Protein AF-0000000083254170 (afdb_homodimer)

Foldseek 3Di:
DDKAFDDLVQLVLVLVQCVVVVDNDDSVVSVVVVVVQVVDPQKTKIFDADVVVRHGFKIWMKGWADDPVDPFTEIEGEDITGHPVPPPPCPRVVVVVVSVVVCVVRRHPYYDYDDDDDPVCVVVVVVVVVSVDDDDDDDDDDDPD/DDKAFDDLVQLVLVLVQVVVVVDNDDSVVSVVVVVVQVVDPQKTKIFDADVVVRHGFKIWMKGWADDPVDPFTEIEGEDITGHPVPPPPCPRVVVVVVSVVVCVVRRHPYYDYDDDPDPVCVVVVVVVVVSVDDDDDDDDDDDPD

Solvent-accessible surface area (backbone atoms only — not comparable to full-atom values): 15610 Å² total; per-residue (Å²): 114,45,78,42,73,65,52,76,90,41,38,66,42,49,23,50,48,43,28,73,75,72,45,78,50,53,52,67,56,44,50,53,41,51,54,57,45,57,71,35,89,47,36,49,49,34,27,33,26,39,71,90,76,65,43,44,48,28,41,39,32,40,34,59,41,76,49,84,82,43,96,48,32,36,23,30,50,78,42,77,47,57,37,76,94,56,54,94,71,52,56,66,59,52,53,52,52,47,50,51,52,52,25,54,76,70,50,24,55,28,40,32,36,70,43,60,69,52,77,88,38,49,66,57,51,52,51,42,41,75,72,61,30,41,83,52,22,36,26,33,37,29,78,62,126,113,47,78,42,70,66,53,78,90,41,39,65,42,48,22,51,49,43,28,72,77,70,44,77,51,53,54,66,57,42,50,52,41,51,55,58,45,57,71,35,90,50,38,50,53,33,28,32,26,38,71,90,77,66,43,44,47,28,42,39,30,39,34,59,42,75,50,83,84,41,94,48,32,34,22,30,51,78,41,76,49,58,37,76,93,54,54,93,71,53,56,66,58,50,52,52,52,47,51,52,52,53,24,52,76,72,53,24,54,28,40,32,34,70,44,61,70,52,76,88,38,48,66,57,52,53,51,42,42,74,72,61,30,40,83,52,22,36,25,31,36,30,77,66,126

Radius of gyration: 19.76 Å; Cα contacts (8 Å, |Δi|>4): 553; chains: 2; bounding box: 41×62×43 Å

Nearest PDB structures (foldseek):
  7n1l-assembly7_P  TM=8.460E-01  e=4.214E-09  Brucella abortus 2308
  8a9o-assembly1_A  TM=8.556E-01  e=2.173E-08  Acinetobacter baumannii
  1qsm-assembly1_D  TM=8.335E-01  e=1.672E-08  Saccharomyces cerevisiae
  7n1l-assembly1_A  TM=8.233E-01  e=7.606E-09  Brucella abortus 2308
  2eui-assembly2_E  TM=8.235E-01  e=2.321E-08  Pseudomonas aeruginosa PAO1

Sequence (290 aa):
MEIVPYERRYLADVAELVADLGYPIGAEETASRIAALETEDTVQTYVAVRGESGLAVGLICLRLLRALEYANPIAQVSLLVVKEEEQGVGIGQALMAFADQWAIRAGAESVVLTSGIKPERERAHAFYKRQGYAVTGYRFGKSLTMEIVPYERRYLADVAELVADLGYPIGAEETASRIAALETEDTVQTYVAVRGESGLAVGLICLRLLRALEYANPIAQVSLLVVKEEEQGVGIGQALMAFADQWAIRAGAESVVLTSGIKPERERAHAFYKRQGYAVTGYRFGKSLT

Secondary structure (DSSP, 8-state):
-EEEE--GGGHHHHHHHHHHTT----HHHHHHHHHHHHTSTTEEEEEEE-TTT--EEEEEEEEEE--TT-SS-EEEEEEEEE-GGGTTSSHHHHHHHHHHHHHHHTT-SEEEEEEE-SGGGHHHHHHHHHTT-EEEEEEEEEE--/-EEEE--GGGHHHHHHHHHHTT----HHHHHHHHHHHHTSTTEEEEEEE-TTT--EEEEEEEEEE--TT-SS-EEEEEEEEE-GGGTTSSHHHHHHHHHHHHHHHTT-SEEEEEEE-SGGGHHHHHHHHHTT-EEEEEEEEEE--

Organism: NCBI:txid582686

InterPro domains:
  IPR000182 GNAT domain [PF00583] (37-133)
  IPR000182 GNAT domain [PS51186] (1-145)
  IPR016181 Acyl-CoA N-acyltransferase [SSF55729] (1-140)
  IPR050832 Bacterial Acetyltransferase [PTHR43877] (29-141)

Structure (mmCIF, N/CA/C/O backbone):
data_AF-0000000083254170-model_v1
#
loop_
_entity.id
_entity.type
_entity.pdbx_description
1 polymer 'Ribosomal protein S18 acetylase RimI-like enzyme'
#
loop_
_atom_site.group_PDB
_atom_site.id
_atom_site.type_symbol
_atom_site.label_atom_id
_atom_site.label_alt_id
_atom_site.label_comp_id
_atom_site.label_asym_id
_atom_site.label_entity_id
_atom_site.label_seq_id
_atom_site.pdbx_PDB_ins_code
_atom_site.Cartn_x
_atom_site.Cartn_y
_atom_site.Cartn_z
_atom_site.occupancy
_atom_site.B_iso_or_equiv
_atom_site.auth_seq_id
_atom_site.auth_comp_id
_atom_site.auth_asym_id
_atom_site.auth_atom_id
_atom_site.pdbx_PDB_model_num
ATOM 1 N N . MET A 1 1 ? -8.859 -26.484 -10.945 1 88.25 1 MET A N 1
ATOM 2 C CA . MET A 1 1 ? -7.98 -25.531 -10.266 1 88.25 1 MET A CA 1
ATOM 3 C C . MET A 1 1 ? -8.648 -24.984 -9.008 1 88.25 1 MET A C 1
ATOM 5 O O . MET A 1 1 ? -9.805 -24.578 -9.039 1 88.25 1 MET A O 1
ATOM 9 N N . GLU A 1 2 ? -8.008 -25.141 -7.938 1 95.69 2 GLU A N 1
ATOM 10 C CA . GLU A 1 2 ? -8.516 -24.672 -6.652 1 95.69 2 GLU A CA 1
ATOM 11 C C . GLU A 1 2 ? -7.594 -23.609 -6.047 1 95.69 2 GLU A C 1
ATOM 13 O O . GLU A 1 2 ? -6.371 -23.719 -6.148 1 95.69 2 GLU A O 1
ATOM 18 N N . ILE A 1 3 ? -8.188 -22.609 -5.492 1 98.12 3 ILE A N 1
ATOM 19 C CA . ILE A 1 3 ? -7.43 -21.609 -4.746 1 98.12 3 ILE A CA 1
ATOM 20 C C . ILE A 1 3 ? -7.547 -21.875 -3.25 1 98.12 3 ILE A C 1
ATOM 22 O O . ILE A 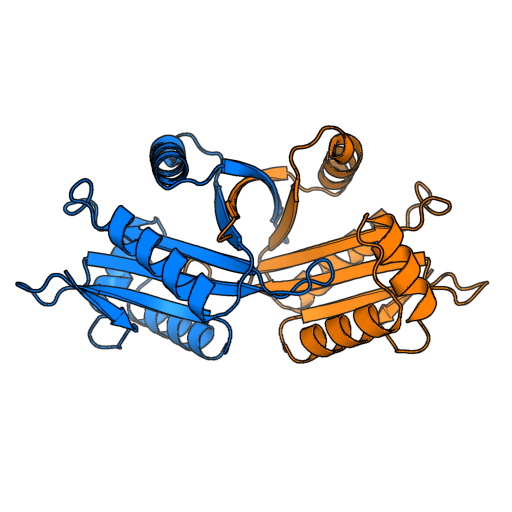1 3 ? -8.648 -21.891 -2.699 1 98.12 3 ILE A O 1
ATOM 26 N N . VAL A 1 4 ? -6.465 -22.156 -2.598 1 97.94 4 VAL A N 1
ATOM 27 C CA . VAL A 1 4 ? -6.453 -22.547 -1.194 1 97.94 4 VAL A CA 1
ATOM 28 C C . VAL A 1 4 ? -5.422 -21.719 -0.431 1 97.94 4 VAL A C 1
ATOM 30 O O . VAL A 1 4 ? -4.5 -21.172 -1.029 1 97.94 4 VAL A O 1
ATOM 33 N N . PRO A 1 5 ? -5.566 -21.609 0.912 1 97.81 5 PRO A N 1
ATOM 34 C CA . PRO A 1 5 ? -4.512 -20.953 1.68 1 97.81 5 PRO A CA 1
ATOM 35 C C . PRO A 1 5 ? -3.148 -21.625 1.515 1 97.81 5 PRO A C 1
ATOM 37 O O . PRO A 1 5 ? -3.07 -22.844 1.378 1 97.81 5 PRO A O 1
ATOM 40 N N . TYR A 1 6 ? -2.129 -20.812 1.532 1 97.81 6 TYR A N 1
ATOM 41 C CA . TYR A 1 6 ? -0.776 -21.359 1.48 1 97.81 6 TYR A CA 1
ATOM 42 C C . TYR A 1 6 ? -0.533 -22.312 2.637 1 97.81 6 TYR A C 1
ATOM 44 O O . TYR A 1 6 ? -0.951 -22.062 3.768 1 97.81 6 TYR A O 1
ATOM 52 N N . GLU A 1 7 ? 0.081 -23.422 2.348 1 96.81 7 GLU A N 1
ATOM 53 C CA . GLU A 1 7 ? 0.645 -24.375 3.301 1 96.81 7 GLU A CA 1
ATOM 54 C C . GLU A 1 7 ? 2.092 -24.703 2.955 1 96.81 7 GLU A C 1
ATOM 56 O O . GLU A 1 7 ? 2.506 -24.578 1.8 1 96.81 7 GLU A O 1
ATOM 61 N N . ARG A 1 8 ? 2.82 -25.172 3.939 1 96 8 ARG A N 1
ATOM 62 C CA . ARG A 1 8 ? 4.246 -25.438 3.77 1 96 8 ARG A CA 1
ATOM 63 C C . ARG A 1 8 ? 4.488 -26.469 2.668 1 96 8 ARG A C 1
ATOM 65 O O . ARG A 1 8 ? 5.535 -26.453 2.02 1 96 8 ARG A O 1
ATOM 72 N N . ARG A 1 9 ? 3.561 -27.312 2.42 1 96.25 9 ARG A N 1
ATOM 73 C CA . ARG A 1 9 ? 3.717 -28.328 1.383 1 96.25 9 ARG A CA 1
ATOM 74 C C . ARG A 1 9 ? 3.881 -27.688 0.009 1 96.25 9 ARG A C 1
ATOM 76 O O . ARG A 1 9 ? 4.398 -28.312 -0.918 1 96.25 9 ARG A O 1
ATOM 83 N N . TYR A 1 10 ? 3.459 -26.438 -0.143 1 97.38 10 TYR A N 1
ATOM 84 C CA . TYR A 1 10 ? 3.553 -25.75 -1.427 1 97.38 10 TYR A CA 1
ATOM 85 C C . TYR A 1 10 ? 4.824 -24.906 -1.506 1 97.38 10 TYR A C 1
ATOM 87 O O . TYR A 1 10 ? 5.02 -24.156 -2.463 1 97.38 10 TYR A O 1
ATOM 95 N N . LEU A 1 11 ? 5.727 -25.016 -0.527 1 97.44 11 LEU A N 1
ATOM 96 C CA . LEU A 1 11 ? 6.859 -24.109 -0.381 1 97.44 11 LEU A CA 1
ATOM 97 C C . LEU A 1 11 ? 7.754 -24.156 -1.615 1 97.44 11 LEU A C 1
ATOM 99 O O . LEU A 1 11 ? 8.164 -23.109 -2.129 1 97.44 11 LEU A O 1
ATOM 103 N N . ALA A 1 12 ? 8.078 -25.297 -2.109 1 96.44 12 ALA A N 1
ATOM 104 C CA . ALA A 1 12 ? 8.961 -25.422 -3.266 1 96.44 12 ALA A CA 1
ATOM 105 C C . ALA A 1 12 ? 8.352 -24.766 -4.496 1 96.44 12 ALA A C 1
ATOM 107 O O . ALA A 1 12 ? 9.031 -24.031 -5.227 1 96.44 12 ALA A O 1
ATOM 108 N N . ASP A 1 13 ? 7.125 -25.016 -4.742 1 96.75 13 ASP A N 1
ATOM 109 C CA . ASP A 1 13 ? 6.422 -24.406 -5.867 1 96.75 13 ASP A CA 1
ATOM 110 C C . ASP A 1 13 ? 6.406 -22.891 -5.746 1 96.75 13 ASP A C 1
ATOM 112 O O . ASP A 1 13 ? 6.645 -22.188 -6.727 1 96.75 13 ASP A O 1
ATOM 116 N N . VAL A 1 14 ? 6.117 -22.406 -4.547 1 97.19 14 VAL A N 1
ATOM 117 C CA . VAL A 1 14 ? 6 -20.969 -4.301 1 97.19 14 VAL A CA 1
ATOM 118 C C . VAL A 1 14 ? 7.359 -20.312 -4.492 1 97.19 14 VAL A C 1
ATOM 120 O O . VAL A 1 14 ? 7.449 -19.219 -5.074 1 97.19 14 VAL A O 1
ATOM 123 N N . ALA A 1 15 ? 8.391 -20.984 -4 1 96.81 15 ALA A N 1
ATOM 124 C CA . ALA A 1 15 ? 9.734 -20.438 -4.207 1 96.81 15 ALA A CA 1
ATOM 125 C C . ALA A 1 15 ? 10.031 -20.281 -5.695 1 96.81 15 ALA A C 1
ATOM 127 O O . ALA A 1 15 ? 10.633 -19.281 -6.105 1 96.81 15 ALA A O 1
ATO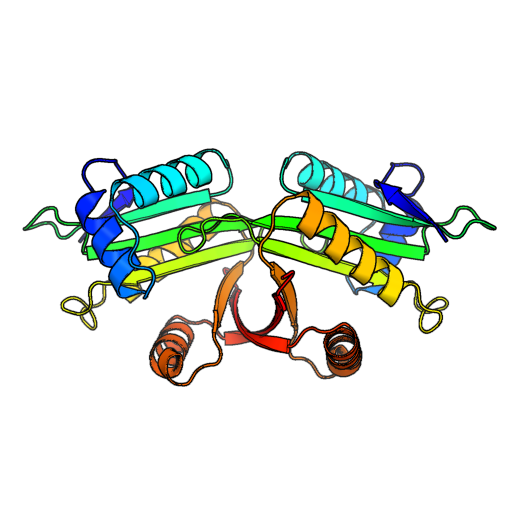M 128 N N . GLU A 1 16 ? 9.633 -21.188 -6.477 1 96 16 GLU A N 1
ATOM 129 C CA . GLU A 1 16 ? 9.828 -21.125 -7.922 1 96 16 GLU A CA 1
ATOM 130 C C . GLU A 1 16 ? 9.016 -19.984 -8.531 1 96 16 GLU A C 1
ATOM 132 O O . GLU A 1 16 ? 9.492 -19.281 -9.438 1 96 16 GLU A O 1
ATOM 137 N N . LEU A 1 17 ? 7.824 -19.812 -8.102 1 96.38 17 LEU A N 1
ATOM 138 C CA . LEU A 1 17 ? 6.965 -18.734 -8.586 1 96.38 17 LEU A CA 1
ATOM 139 C C . LEU A 1 17 ? 7.574 -17.375 -8.273 1 96.38 17 LEU A C 1
ATOM 141 O O . LEU A 1 17 ? 7.57 -16.484 -9.125 1 96.38 17 LEU A O 1
ATOM 145 N N . VAL A 1 18 ? 8.07 -17.234 -7.023 1 94.5 18 VAL A N 1
ATOM 146 C CA . VAL A 1 18 ? 8.711 -15.992 -6.617 1 94.5 18 VAL A CA 1
ATOM 147 C C . VAL A 1 18 ? 9.938 -15.727 -7.488 1 94.5 18 VAL A C 1
ATOM 149 O O . VAL A 1 18 ? 10.172 -14.594 -7.914 1 94.5 18 VAL A O 1
ATOM 152 N N . ALA A 1 19 ? 10.641 -16.766 -7.785 1 92.75 19 ALA A N 1
ATOM 153 C CA . ALA A 1 19 ? 11.797 -16.641 -8.672 1 92.75 19 ALA A CA 1
ATOM 154 C C . ALA A 1 19 ? 11.367 -16.172 -10.062 1 92.75 19 ALA A C 1
ATOM 156 O O . ALA A 1 19 ? 12.062 -15.367 -10.688 1 92.75 19 ALA A O 1
ATOM 157 N N . ASP A 1 20 ? 10.234 -16.625 -10.539 1 89.94 20 ASP A N 1
ATOM 158 C CA . ASP A 1 20 ? 9.703 -16.266 -11.844 1 89.94 20 ASP A CA 1
ATOM 159 C C . ASP A 1 20 ? 9.398 -14.766 -11.914 1 89.94 20 ASP A C 1
ATOM 161 O O . ASP A 1 20 ? 9.453 -14.156 -12.984 1 89.94 20 ASP A O 1
ATOM 165 N N . LEU A 1 21 ? 9.148 -14.125 -10.773 1 87.69 21 LEU A N 1
ATOM 166 C CA . LEU A 1 21 ? 8.883 -12.695 -10.695 1 87.69 21 LEU A CA 1
ATOM 167 C C . LEU A 1 21 ? 10.172 -11.898 -10.797 1 87.69 21 LEU A C 1
ATOM 169 O O . LEU A 1 21 ? 10.141 -10.68 -11.008 1 87.69 21 LEU A O 1
ATOM 173 N N . GLY A 1 22 ? 11.219 -12.617 -10.617 1 87.06 22 GLY A N 1
ATOM 174 C CA . GLY A 1 22 ? 12.508 -11.945 -10.727 1 87.06 22 GLY A CA 1
ATOM 175 C C . GLY A 1 22 ? 13.227 -11.828 -9.398 1 87.06 22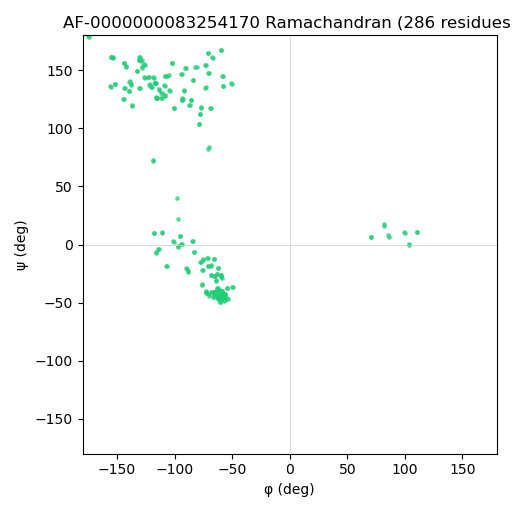 GLY A C 1
ATOM 176 O O . GLY A 1 22 ? 14.195 -11.07 -9.273 1 87.06 22 GLY A O 1
ATOM 177 N N . TYR A 1 23 ? 12.719 -12.531 -8.383 1 88.88 23 TYR A N 1
ATOM 178 C CA . TYR A 1 23 ? 13.32 -12.508 -7.055 1 88.88 23 TYR A CA 1
ATOM 179 C C . TYR A 1 23 ? 13.789 -13.898 -6.637 1 88.88 23 TYR A C 1
ATOM 181 O O . TYR A 1 23 ? 13.18 -14.523 -5.762 1 88.88 23 TYR A O 1
ATOM 189 N N . PRO A 1 24 ? 14.828 -14.375 -7.227 1 90.19 24 PRO A N 1
ATOM 190 C CA . PRO A 1 24 ? 15.297 -15.742 -6.984 1 90.19 24 PRO A CA 1
ATOM 191 C C . PRO A 1 24 ? 15.891 -15.922 -5.586 1 90.19 24 PRO A C 1
ATOM 193 O O . PRO A 1 24 ? 17.109 -15.961 -5.426 1 90.19 24 PRO A O 1
ATOM 196 N N . ILE A 1 25 ? 14.938 -16.141 -4.754 1 87 25 ILE A N 1
ATOM 197 C CA . ILE A 1 25 ? 15.328 -16.406 -3.373 1 87 25 ILE A CA 1
ATOM 198 C C . ILE A 1 25 ? 15.148 -17.875 -3.061 1 87 25 ILE A C 1
ATOM 200 O O . ILE A 1 25 ? 14.383 -18.578 -3.734 1 87 25 ILE A O 1
ATOM 204 N N . GLY A 1 26 ? 15.977 -18.5 -2.25 1 91.44 26 GLY A N 1
ATOM 205 C CA . GLY A 1 26 ? 15.875 -19.906 -1.895 1 91.44 26 GLY A CA 1
ATOM 206 C C . GLY A 1 26 ? 14.641 -20.219 -1.079 1 91.44 26 GLY A C 1
ATOM 207 O O . GLY A 1 26 ? 13.945 -19.328 -0.607 1 91.44 26 GLY A O 1
ATOM 208 N N . ALA A 1 27 ? 14.234 -21.562 -1.054 1 94.5 27 ALA A N 1
ATOM 209 C CA . ALA A 1 27 ? 13.039 -22.047 -0.366 1 94.5 27 ALA A CA 1
ATOM 210 C C . ALA A 1 27 ? 13.039 -21.625 1.1 1 94.5 27 ALA A C 1
ATOM 212 O O . ALA A 1 27 ? 12.008 -21.234 1.641 1 94.5 27 ALA A O 1
ATOM 213 N N . GLU A 1 28 ? 14.133 -21.625 1.683 1 95 28 GLU A N 1
ATOM 214 C CA . GLU A 1 28 ? 14.219 -21.297 3.102 1 95 28 GLU A CA 1
ATOM 215 C C . GLU A 1 28 ? 13.93 -19.812 3.34 1 95 28 GLU A C 1
ATOM 217 O O . GLU A 1 28 ? 13.195 -19.453 4.27 1 95 28 GLU A O 1
ATOM 222 N N . GLU A 1 29 ? 14.469 -19.016 2.518 1 96.19 29 GLU A N 1
ATOM 223 C CA . GLU A 1 29 ? 14.195 -17.578 2.621 1 96.19 29 GLU A CA 1
ATOM 224 C C . GLU A 1 29 ? 12.727 -17.281 2.311 1 96.19 29 GLU A C 1
ATOM 226 O O . GLU A 1 29 ? 12.102 -16.453 2.98 1 96.19 29 GLU A O 1
ATOM 231 N N . THR A 1 30 ? 12.25 -17.953 1.304 1 96.75 30 THR A N 1
ATOM 232 C CA . THR A 1 30 ? 10.836 -17.812 0.981 1 96.75 30 THR A CA 1
ATOM 233 C C . THR A 1 30 ? 9.969 -18.188 2.182 1 96.75 30 THR A C 1
ATOM 235 O O . THR A 1 30 ? 9.047 -17.438 2.543 1 96.75 30 THR A O 1
ATOM 238 N N . ALA A 1 31 ? 10.281 -19.234 2.826 1 96.19 31 ALA A N 1
ATOM 239 C CA . ALA A 1 31 ? 9.531 -19.703 3.992 1 96.19 31 ALA A CA 1
ATOM 240 C C . ALA A 1 31 ? 9.57 -18.672 5.113 1 96.19 31 ALA A C 1
ATOM 242 O O . ALA A 1 31 ? 8.547 -18.391 5.742 1 96.19 31 ALA A O 1
ATOM 243 N N . SER A 1 32 ? 10.711 -18.156 5.324 1 96.44 32 SER A N 1
ATOM 244 C CA . SER A 1 32 ? 10.891 -17.172 6.375 1 96.44 32 SER A CA 1
ATOM 245 C C . SER A 1 32 ? 10.062 -15.914 6.098 1 96.44 32 SER A C 1
ATOM 247 O O . SER A 1 32 ? 9.422 -15.375 7 1 96.44 32 SER A O 1
ATOM 249 N N . ARG A 1 33 ? 10.008 -15.523 4.902 1 96.5 33 ARG A N 1
ATOM 250 C CA . ARG A 1 33 ? 9.289 -14.312 4.543 1 96.5 33 ARG A CA 1
ATOM 251 C C . ARG A 1 33 ? 7.781 -14.523 4.617 1 96.5 33 ARG A C 1
ATOM 253 O O . ARG A 1 33 ? 7.051 -13.648 5.09 1 96.5 33 ARG A O 1
ATOM 260 N N . ILE A 1 34 ? 7.332 -15.672 4.164 1 96 34 ILE A N 1
ATOM 261 C CA . ILE A 1 34 ? 5.91 -15.984 4.254 1 96 34 ILE A CA 1
ATOM 262 C C . ILE A 1 34 ? 5.488 -16.047 5.723 1 96 34 ILE A C 1
ATOM 264 O O . ILE A 1 34 ? 4.438 -15.508 6.094 1 96 34 ILE A O 1
ATOM 268 N N . ALA A 1 35 ? 6.305 -16.672 6.492 1 94.88 35 ALA A N 1
ATOM 269 C CA . ALA A 1 35 ? 6.016 -16.766 7.922 1 94.88 35 ALA A CA 1
ATOM 270 C C . ALA A 1 35 ? 5.891 -15.391 8.555 1 94.88 35 ALA A C 1
ATOM 272 O O . ALA A 1 35 ? 4.992 -15.148 9.359 1 94.88 35 ALA A O 1
ATOM 273 N N . ALA A 1 36 ? 6.785 -14.516 8.188 1 94.5 36 ALA A N 1
ATOM 274 C CA . ALA A 1 36 ? 6.746 -13.148 8.703 1 94.5 36 ALA A CA 1
ATOM 275 C C . ALA A 1 36 ? 5.469 -12.438 8.273 1 94.5 36 ALA A C 1
ATOM 277 O O . ALA A 1 36 ? 4.836 -11.75 9.078 1 94.5 36 ALA A O 1
ATOM 278 N N . LEU A 1 37 ? 5.098 -12.617 7.031 1 94.44 37 LEU A N 1
ATOM 279 C CA . LEU A 1 37 ? 3.881 -12.016 6.504 1 94.44 37 LEU A CA 1
ATOM 280 C C . LEU A 1 37 ? 2.654 -12.516 7.258 1 94.44 37 LEU A C 1
ATOM 282 O O . LEU A 1 37 ? 1.77 -11.727 7.605 1 94.44 37 LEU A O 1
ATOM 286 N N . GLU A 1 38 ? 2.686 -13.727 7.531 1 89.62 38 GLU A N 1
ATOM 287 C CA . GLU A 1 38 ? 1.509 -14.383 8.102 1 89.62 38 GLU A CA 1
ATOM 288 C C . GLU A 1 38 ? 1.326 -14.016 9.57 1 89.62 38 GLU A C 1
ATOM 290 O O . GLU A 1 38 ? 0.283 -14.297 10.156 1 89.62 38 GLU A O 1
ATOM 295 N N . THR A 1 39 ? 2.33 -13.414 10.203 1 90.88 39 THR A N 1
ATOM 296 C CA . THR A 1 39 ? 2.16 -12.906 11.562 1 90.88 39 THR A CA 1
ATOM 297 C C . THR A 1 39 ? 1.25 -11.68 11.57 1 90.88 39 THR A C 1
ATOM 299 O O . THR A 1 39 ? 0.757 -11.273 12.625 1 90.88 39 THR A O 1
ATOM 302 N N . GLU A 1 40 ? 1.104 -11.109 10.445 1 91.69 40 GLU A N 1
ATOM 303 C CA . GLU A 1 40 ? 0.195 -9.977 10.297 1 91.69 40 GLU A CA 1
ATOM 304 C C . GLU A 1 40 ? -1.233 -10.445 10.031 1 91.69 40 GLU A C 1
ATOM 306 O O . GLU A 1 40 ? -1.506 -11.086 9.008 1 91.69 40 GLU A O 1
ATOM 311 N N . ASP A 1 41 ? -2.113 -10.023 10.828 1 90.31 41 ASP A N 1
ATOM 312 C CA . ASP A 1 41 ? -3.496 -10.477 10.727 1 90.31 41 ASP A CA 1
ATOM 313 C C . ASP A 1 41 ? -4.156 -9.945 9.453 1 90.31 41 ASP A C 1
ATOM 315 O O . ASP A 1 41 ? -5.176 -10.484 9.008 1 90.31 41 ASP A O 1
ATOM 319 N N . THR A 1 42 ? -3.582 -8.961 8.891 1 93.12 42 THR A N 1
ATOM 320 C CA . THR A 1 42 ? -4.203 -8.289 7.758 1 93.12 42 THR A CA 1
ATOM 321 C C . THR A 1 42 ? -3.689 -8.859 6.441 1 93.12 42 THR A C 1
ATOM 323 O O . THR A 1 42 ? -4.074 -8.398 5.363 1 93.12 42 THR A O 1
ATOM 326 N N . VAL A 1 43 ? -2.773 -9.883 6.492 1 96.38 43 VAL A N 1
ATOM 327 C CA . VAL A 1 43 ? -2.17 -10.43 5.277 1 96.38 43 VAL A CA 1
ATOM 328 C C . VAL A 1 43 ? -2.5 -11.914 5.16 1 96.38 43 VAL A C 1
ATOM 330 O O . VAL A 1 43 ? -2.408 -12.656 6.141 1 96.38 43 VAL A O 1
ATOM 333 N N . GLN A 1 44 ? -2.873 -12.328 3.965 1 97 44 GLN A N 1
ATOM 334 C CA . GLN A 1 44 ? -3.123 -13.742 3.684 1 97 44 GLN A CA 1
ATOM 335 C C . GLN A 1 44 ? -2.533 -14.148 2.336 1 97 44 GLN A C 1
ATOM 337 O O . GLN A 1 44 ? -2.617 -13.391 1.364 1 97 44 GLN A O 1
ATOM 342 N N . THR A 1 45 ? -1.95 -15.273 2.322 1 98 45 THR A N 1
ATOM 343 C CA . THR A 1 45 ? -1.344 -15.828 1.117 1 98 45 THR A CA 1
ATOM 344 C C . THR A 1 45 ? -2.121 -17.047 0.632 1 98 45 THR A C 1
ATOM 346 O O . THR A 1 45 ? -2.441 -17.938 1.421 1 98 45 THR A O 1
ATOM 349 N N . TYR A 1 46 ? -2.459 -17.047 -0.671 1 98.44 46 TYR A N 1
ATOM 350 C CA . TYR A 1 46 ? -3.17 -18.172 -1.283 1 98.44 46 TYR A CA 1
ATOM 351 C C . TYR A 1 46 ? -2.424 -18.688 -2.508 1 98.44 46 TYR A C 1
ATOM 353 O O . TYR A 1 46 ? -1.657 -17.953 -3.131 1 98.44 46 TYR A O 1
ATOM 361 N N . VAL A 1 47 ? -2.648 -19.953 -2.828 1 98.5 47 VAL A N 1
ATOM 362 C CA . VAL A 1 47 ? -2.07 -20.562 -4.023 1 98.5 47 VAL A CA 1
ATOM 363 C C . VAL A 1 47 ? -3.174 -21.172 -4.875 1 98.5 47 VAL A C 1
ATOM 365 O O . VAL A 1 47 ? -4.199 -21.609 -4.352 1 98.5 47 VAL A O 1
ATOM 368 N N . ALA A 1 48 ? -3.008 -21.062 -6.176 1 98.25 48 ALA A N 1
ATOM 369 C CA . ALA A 1 48 ? -3.816 -21.828 -7.121 1 98.25 48 ALA A CA 1
ATOM 370 C C . ALA A 1 48 ? -3.197 -23.203 -7.387 1 98.25 48 ALA A C 1
ATOM 372 O O . ALA A 1 48 ? -2.072 -23.297 -7.883 1 98.25 48 ALA A O 1
ATOM 373 N N . VAL A 1 49 ? -3.924 -24.25 -7.098 1 97.31 49 VAL A N 1
ATOM 374 C CA . VAL A 1 49 ? -3.398 -25.609 -7.199 1 97.31 49 VAL A CA 1
ATOM 375 C C . VAL A 1 49 ? -4.035 -26.328 -8.391 1 97.31 49 VAL A C 1
ATOM 377 O O . VAL A 1 49 ? -5.258 -26.328 -8.539 1 97.31 49 VAL A O 1
ATOM 380 N N . ARG A 1 50 ? -3.135 -26.859 -9.172 1 90.38 50 ARG A N 1
ATOM 381 C CA . ARG A 1 50 ? -3.607 -27.672 -10.281 1 90.38 50 ARG A CA 1
ATOM 382 C C . ARG A 1 50 ? -4.027 -29.062 -9.797 1 90.38 50 ARG A C 1
ATOM 384 O O . ARG A 1 50 ? -3.205 -29.812 -9.273 1 90.38 50 ARG A O 1
ATOM 391 N N . GLY A 1 51 ? -5.281 -29.391 -9.844 1 82.06 51 GLY A N 1
ATOM 392 C CA . GLY A 1 51 ? -5.883 -30.609 -9.328 1 82.06 51 GLY A CA 1
ATOM 393 C C . GLY A 1 51 ? -5.156 -31.875 -9.766 1 82.06 51 GLY A C 1
ATOM 394 O O . GLY A 1 51 ? -4.938 -32.781 -8.961 1 82.06 51 GLY A O 1
ATOM 395 N N . GLU A 1 52 ? -4.691 -31.906 -10.891 1 82.38 52 GLU A N 1
ATOM 396 C CA . GLU A 1 52 ? -4.117 -33.156 -11.414 1 82.38 52 GLU A CA 1
ATOM 397 C C . GLU A 1 52 ? -2.738 -33.406 -10.812 1 82.38 52 GLU A C 1
ATOM 399 O O . GLU A 1 52 ? -2.408 -34.531 -10.469 1 82.38 52 GLU A O 1
ATOM 404 N N . SER A 1 53 ? -1.955 -32.406 -10.555 1 84.81 53 SER A N 1
ATOM 405 C CA . SER A 1 53 ? -0.578 -32.531 -10.086 1 84.81 53 SER A CA 1
ATOM 406 C C . SER A 1 53 ? -0.459 -32.156 -8.609 1 84.81 53 SER A C 1
ATOM 408 O O . SER A 1 53 ? 0.524 -32.5 -7.953 1 84.81 53 SER A O 1
ATOM 410 N N . GLY A 1 54 ? -1.482 -31.438 -8.133 1 92.25 54 GLY A N 1
ATOM 411 C CA . GLY A 1 54 ? -1.399 -30.953 -6.77 1 92.25 54 GLY A CA 1
ATOM 412 C C . GLY A 1 54 ? -0.375 -29.844 -6.594 1 92.25 54 GLY A C 1
ATOM 413 O O . GLY A 1 54 ? -0.093 -29.422 -5.469 1 92.25 54 GLY A O 1
ATOM 414 N N . LEU A 1 55 ? 0.192 -29.391 -7.73 1 94.69 55 LEU A N 1
ATOM 415 C CA . LEU A 1 55 ? 1.227 -28.359 -7.707 1 94.69 55 LEU A CA 1
ATOM 416 C C . LEU A 1 55 ? 0.606 -26.969 -7.652 1 94.69 55 LEU A C 1
ATOM 418 O O . LEU A 1 55 ? -0.412 -26.703 -8.297 1 94.69 55 LEU A O 1
ATOM 422 N N . ALA A 1 56 ? 1.259 -26.094 -6.867 1 97.31 56 ALA A N 1
ATOM 423 C CA . ALA A 1 56 ? 0.871 -24.688 -6.898 1 97.31 56 ALA A CA 1
ATOM 424 C C . ALA A 1 56 ? 1.422 -23.984 -8.141 1 97.31 56 ALA A C 1
ATOM 426 O O . ALA A 1 56 ? 2.639 -23.906 -8.328 1 97.31 56 ALA A O 1
ATOM 427 N N . VAL A 1 57 ? 0.534 -23.516 -8.969 1 97.19 57 VAL A N 1
ATOM 428 C CA . VAL A 1 57 ? 0.958 -22.938 -10.234 1 97.19 57 VAL A CA 1
ATOM 429 C C . VAL A 1 57 ? 0.66 -21.438 -10.25 1 97.19 57 VAL A C 1
ATOM 431 O O . VAL A 1 57 ? 0.957 -20.75 -11.227 1 97.19 57 VAL A O 1
ATOM 434 N N . GLY A 1 58 ? 0.048 -20.891 -9.273 1 98 58 GLY A N 1
ATOM 435 C CA . GLY A 1 58 ? -0.231 -19.469 -9.062 1 98 58 GLY A CA 1
ATOM 436 C C . GLY A 1 58 ? -0.153 -19.062 -7.605 1 98 58 GLY A C 1
ATOM 437 O O . GLY A 1 58 ? -0.299 -19.906 -6.711 1 98 58 GLY A O 1
ATOM 438 N N . LEU A 1 59 ? 0.083 -17.844 -7.383 1 98.12 59 LEU A N 1
ATOM 439 C CA . LEU A 1 59 ? 0.264 -17.266 -6.055 1 98.12 59 LEU A CA 1
ATOM 440 C C . LEU A 1 59 ? -0.338 -15.867 -5.984 1 98.12 59 LEU A C 1
ATOM 442 O O . LEU A 1 59 ? -0.17 -15.07 -6.91 1 98.12 59 LEU A O 1
ATOM 446 N N . ILE A 1 60 ? -1.068 -15.609 -4.902 1 98.44 60 ILE A N 1
ATOM 447 C CA . ILE A 1 60 ? -1.603 -14.273 -4.668 1 98.44 60 ILE A CA 1
ATOM 448 C C . ILE A 1 60 ? -1.478 -13.922 -3.186 1 98.44 60 ILE A C 1
ATOM 450 O O . ILE A 1 60 ? -1.745 -14.758 -2.318 1 98.44 60 ILE A O 1
ATOM 454 N N . CYS A 1 61 ? -0.997 -12.812 -2.887 1 98.25 61 CYS A N 1
ATOM 455 C CA . CYS A 1 61 ? -0.943 -12.258 -1.538 1 98.25 61 CYS A CA 1
ATOM 456 C C . CYS A 1 61 ? -1.881 -11.062 -1.398 1 98.25 61 CYS A C 1
ATOM 458 O O . CYS A 1 61 ? -1.833 -10.133 -2.205 1 98.25 61 CYS A O 1
ATOM 460 N N . LEU A 1 62 ? -2.732 -11.141 -0.404 1 98.31 62 LEU A N 1
ATOM 461 C CA . LEU A 1 62 ? -3.762 -10.133 -0.172 1 98.31 62 LEU A CA 1
ATOM 462 C C . LEU A 1 62 ? -3.545 -9.438 1.166 1 98.31 62 LEU A C 1
ATOM 464 O O . LEU A 1 62 ? -3.172 -10.078 2.152 1 98.31 62 LEU A O 1
ATOM 468 N N . ARG A 1 63 ? -3.744 -8.156 1.181 1 97.44 63 ARG A N 1
ATOM 469 C CA . ARG A 1 63 ? -3.588 -7.336 2.381 1 97.44 63 ARG A CA 1
ATOM 470 C C . ARG A 1 63 ? -4.797 -6.426 2.584 1 97.44 63 ARG A C 1
ATOM 472 O O . ARG A 1 63 ? -5.297 -5.828 1.63 1 97.44 63 ARG A O 1
ATOM 479 N N . LEU A 1 64 ? -5.277 -6.359 3.793 1 96.19 64 LEU A N 1
ATOM 480 C CA . LEU A 1 64 ? -6.285 -5.367 4.148 1 96.19 64 LEU A CA 1
ATOM 481 C C . LEU A 1 64 ? -5.633 -4.113 4.719 1 96.19 64 LEU A C 1
ATOM 483 O O . LEU A 1 64 ? -4.863 -4.188 5.676 1 96.19 64 LEU A O 1
ATOM 487 N N . LEU A 1 65 ? -5.941 -3.01 4.156 1 96.06 65 LEU A N 1
ATOM 488 C CA . LEU A 1 65 ? -5.359 -1.731 4.555 1 96.06 65 LEU A CA 1
ATOM 489 C C . LEU A 1 65 ? -6.43 -0.797 5.109 1 96.06 65 LEU A C 1
ATOM 491 O O . LEU A 1 65 ? -7.418 -0.509 4.43 1 96.06 65 LEU A O 1
ATOM 495 N N . ARG A 1 66 ? -6.23 -0.293 6.277 1 95.25 66 ARG A N 1
ATOM 496 C CA . ARG A 1 66 ? -7.051 0.79 6.805 1 95.25 66 ARG A CA 1
ATOM 497 C C . ARG A 1 66 ? -6.426 2.148 6.508 1 95.25 66 ARG A C 1
ATOM 499 O O . ARG A 1 66 ? -5.203 2.262 6.391 1 95.25 66 ARG A O 1
ATOM 506 N N . ALA A 1 67 ? -7.242 3.053 6.316 1 93.69 67 ALA A N 1
ATOM 507 C CA . ALA A 1 67 ? -6.809 4.422 6.059 1 93.69 67 ALA A CA 1
ATOM 508 C C . ALA A 1 67 ? -7.734 5.43 6.738 1 93.69 67 ALA A C 1
ATOM 510 O O . ALA A 1 67 ? -8.922 5.148 6.949 1 93.69 67 ALA A O 1
ATOM 511 N N . LEU A 1 68 ? -7.18 6.535 7.027 1 93.19 68 LEU A N 1
ATOM 512 C CA . LEU A 1 68 ? -7.945 7.566 7.719 1 93.19 68 LEU A CA 1
ATOM 513 C C . LEU A 1 68 ? -9.039 8.133 6.816 1 93.19 68 LEU A C 1
ATOM 515 O O . LEU A 1 68 ? -10.086 8.562 7.297 1 93.19 68 LEU A O 1
ATOM 519 N N . GLU A 1 69 ? -8.836 8.07 5.566 1 90.88 69 GLU A N 1
ATOM 520 C CA . GLU A 1 69 ? -9.719 8.664 4.57 1 90.88 69 GLU A CA 1
ATOM 521 C C . GLU A 1 69 ? -10.984 7.84 4.395 1 90.88 69 GLU A C 1
ATOM 523 O O . GLU A 1 69 ? -12 8.344 3.904 1 90.88 69 GLU A O 1
ATOM 528 N N . TYR A 1 70 ? -10.906 6.555 4.785 1 90.62 70 TYR A N 1
ATOM 529 C CA . TYR A 1 70 ? -12.008 5.668 4.422 1 90.62 70 TYR A CA 1
ATOM 530 C C . TYR A 1 70 ? -12.617 5.02 5.66 1 90.62 70 TYR A C 1
ATOM 532 O O . TYR A 1 70 ? -11.898 4.688 6.609 1 90.62 70 TYR A O 1
ATOM 540 N N . ALA A 1 71 ? -13.875 4.863 5.602 1 91.19 71 ALA A N 1
ATOM 541 C CA . ALA A 1 71 ? -14.57 4.176 6.688 1 91.19 71 ALA A CA 1
ATOM 542 C C . ALA A 1 71 ? -14.273 2.68 6.668 1 91.19 71 ALA A C 1
ATOM 544 O O . ALA A 1 71 ? -14.109 2.059 7.719 1 91.19 71 ALA A O 1
ATOM 545 N N . ASN A 1 72 ? -14.281 2.139 5.453 1 93.94 72 ASN A N 1
ATOM 546 C CA . ASN A 1 72 ? -14 0.72 5.254 1 93.94 72 ASN A CA 1
ATOM 547 C C . ASN A 1 72 ? -12.578 0.494 4.75 1 93.94 72 ASN A C 1
ATOM 549 O O . ASN A 1 72 ? -11.984 1.382 4.137 1 93.94 72 ASN A O 1
ATOM 553 N N . PRO A 1 73 ? -12.047 -0.677 4.984 1 95.81 73 PRO A N 1
ATOM 554 C CA . PRO A 1 73 ? -10.695 -0.956 4.496 1 95.81 73 PRO A CA 1
ATOM 555 C C . PRO A 1 73 ? -10.633 -1.107 2.979 1 95.81 73 PRO A C 1
ATOM 557 O O . PRO A 1 73 ? -11.672 -1.179 2.32 1 95.81 73 PRO A O 1
ATOM 560 N N . ILE A 1 74 ? -9.406 -1.04 2.506 1 96.81 74 ILE A N 1
ATOM 561 C CA . ILE A 1 74 ? -9.078 -1.332 1.114 1 96.81 74 ILE A CA 1
ATOM 562 C C . ILE A 1 74 ? -8.336 -2.664 1.027 1 96.81 74 ILE A C 1
ATOM 564 O O . ILE A 1 74 ? -7.477 -2.961 1.863 1 96.81 74 ILE A O 1
ATOM 568 N N . ALA A 1 75 ? -8.711 -3.447 0.068 1 98.31 75 ALA A N 1
ATOM 569 C CA . ALA A 1 75 ? -7.973 -4.684 -0.183 1 98.31 75 ALA A CA 1
ATOM 570 C C . ALA A 1 75 ? -6.867 -4.465 -1.214 1 98.31 75 ALA A C 1
ATOM 572 O O . ALA A 1 75 ? -7.098 -3.854 -2.26 1 98.31 75 ALA A O 1
ATOM 573 N N . GLN A 1 76 ? -5.723 -4.945 -0.87 1 98.5 76 GLN A N 1
ATOM 574 C CA . GLN A 1 76 ? -4.602 -4.816 -1.796 1 98.5 76 GLN A CA 1
ATOM 575 C C . GLN A 1 76 ? -4.133 -6.188 -2.281 1 98.5 76 GLN A C 1
ATOM 577 O O . GLN A 1 76 ? -3.91 -7.094 -1.476 1 98.5 76 GLN A O 1
ATOM 582 N N . VAL A 1 77 ? -4.074 -6.34 -3.59 1 98.56 77 VAL A N 1
ATOM 583 C CA . VAL A 1 77 ? -3.297 -7.43 -4.168 1 98.56 77 VAL A CA 1
ATOM 584 C C . VAL A 1 77 ? -1.813 -7.07 -4.164 1 98.56 77 VAL A C 1
ATOM 586 O O . VAL A 1 77 ? -1.351 -6.301 -5.012 1 98.56 77 VAL A O 1
ATOM 589 N N . SER A 1 78 ? -1.096 -7.652 -3.244 1 96.94 78 SER A N 1
ATOM 590 C CA . SER A 1 78 ? 0.294 -7.25 -3.055 1 96.94 78 SER A CA 1
ATOM 591 C C . SER A 1 78 ? 1.232 -8.07 -3.932 1 96.94 78 SER A C 1
ATOM 593 O O . SER A 1 78 ? 2.385 -7.691 -4.145 1 96.94 78 SER A O 1
ATOM 595 N N . LEU A 1 79 ? 0.822 -9.219 -4.387 1 96.69 79 LEU A N 1
ATOM 596 C CA . LEU A 1 79 ? 1.593 -10.094 -5.266 1 96.69 79 LEU A CA 1
ATOM 597 C C . LEU A 1 79 ? 0.671 -11 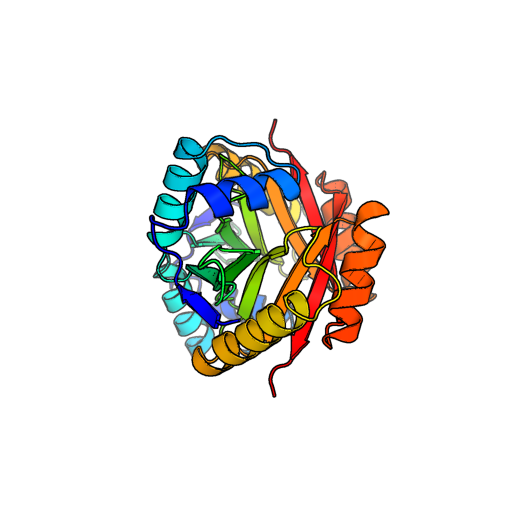-6.078 1 96.69 79 LEU A C 1
ATOM 599 O O . LEU A 1 79 ? -0.298 -11.547 -5.543 1 96.69 79 LEU A O 1
ATOM 603 N N . LEU A 1 80 ? 0.956 -11.109 -7.273 1 97.38 80 LEU A N 1
ATOM 604 C CA . LEU A 1 80 ? 0.265 -12.016 -8.188 1 97.38 80 LEU A CA 1
ATOM 605 C C . LEU A 1 80 ? 1.233 -12.609 -9.203 1 97.38 80 LEU A C 1
ATOM 607 O O . LEU A 1 80 ? 1.946 -11.867 -9.891 1 97.38 80 LEU A O 1
ATOM 611 N N . VAL A 1 81 ? 1.244 -13.906 -9.258 1 96.75 81 VAL A N 1
ATOM 612 C CA . VAL A 1 81 ? 2.109 -14.547 -10.242 1 96.75 81 VAL A CA 1
ATOM 613 C C . VAL A 1 81 ? 1.518 -15.891 -10.648 1 96.75 81 VAL A C 1
ATOM 615 O O . VAL A 1 81 ? 0.936 -16.594 -9.82 1 96.75 81 VAL A O 1
ATOM 618 N N . VAL A 1 82 ? 1.56 -16.188 -11.867 1 96.75 82 VAL A N 1
ATOM 619 C CA . VAL A 1 82 ? 1.186 -17.469 -12.445 1 96.75 82 VAL A CA 1
ATOM 620 C C . VAL A 1 82 ? 2.371 -18.062 -13.203 1 96.75 82 VAL A C 1
ATOM 622 O O . VAL A 1 82 ? 3.076 -17.344 -13.922 1 96.75 82 VAL A O 1
ATOM 625 N N . LYS A 1 83 ? 2.574 -19.312 -13.055 1 95.12 83 LYS A N 1
ATOM 626 C CA . LYS A 1 83 ? 3.629 -19.969 -13.82 1 95.12 83 LYS A CA 1
ATOM 627 C C . LYS A 1 83 ? 3.51 -19.641 -15.305 1 95.12 83 LYS A C 1
ATOM 629 O O . LYS A 1 83 ? 2.41 -19.656 -15.867 1 95.12 83 LYS A O 1
ATOM 634 N N . GLU A 1 84 ? 4.676 -19.406 -15.867 1 91.88 84 GLU A N 1
ATOM 635 C CA . GLU A 1 84 ? 4.695 -18.953 -17.266 1 91.88 84 GLU A CA 1
ATOM 636 C C . GLU A 1 84 ? 3.986 -19.953 -18.172 1 91.88 84 GLU A C 1
ATOM 638 O O . GLU A 1 84 ? 3.156 -19.578 -19 1 91.88 84 GLU A O 1
ATOM 643 N N . GLU A 1 85 ? 4.223 -21.219 -17.969 1 90.38 85 GLU A N 1
ATOM 644 C CA . GLU A 1 85 ? 3.68 -22.281 -18.812 1 90.38 85 GLU A CA 1
ATOM 645 C C . GLU A 1 85 ? 2.182 -22.453 -18.594 1 90.38 85 GLU A C 1
ATOM 647 O O . GLU A 1 85 ? 1.503 -23.125 -19.359 1 90.38 85 GLU A O 1
ATOM 652 N N . GLU A 1 86 ? 1.701 -21.797 -17.516 1 91.5 86 GLU A N 1
ATOM 653 C CA . GLU A 1 86 ? 0.293 -21.938 -17.156 1 91.5 86 GLU A CA 1
ATOM 654 C C . GLU A 1 86 ? -0.469 -20.625 -17.391 1 91.5 86 GLU A C 1
ATOM 656 O O . GLU A 1 86 ? -1.604 -20.484 -16.938 1 91.5 86 GLU A O 1
ATOM 661 N N . GLN A 1 87 ? 0.164 -19.703 -18.031 1 90.44 87 GLN A N 1
ATOM 662 C CA . GLN A 1 87 ? -0.489 -18.422 -18.328 1 90.44 87 GLN A CA 1
ATOM 663 C C . GLN A 1 87 ? -1.392 -18.531 -19.547 1 90.44 87 GLN A C 1
ATOM 665 O O . GLN A 1 87 ? -1.252 -19.469 -20.344 1 90.44 87 GLN A O 1
ATOM 670 N N . GLY A 1 88 ? -2.389 -17.719 -19.594 1 90.56 88 GLY A N 1
ATOM 671 C CA . GLY A 1 88 ? -3.275 -17.688 -20.75 1 90.56 88 GLY A CA 1
ATOM 672 C C . GLY A 1 88 ? -4.395 -18.703 -20.672 1 90.56 88 GLY A C 1
ATOM 673 O O . GLY A 1 88 ? -5.129 -18.906 -21.641 1 90.56 88 GLY A O 1
ATOM 674 N N . VAL A 1 89 ? -4.473 -19.344 -19.531 1 91.56 89 VAL A N 1
ATOM 675 C CA . VAL A 1 89 ? -5.496 -20.375 -19.422 1 91.56 89 VAL A CA 1
ATOM 676 C C . VAL A 1 89 ? -6.492 -20.016 -18.328 1 91.56 89 VAL A C 1
ATOM 678 O O . VAL A 1 89 ? -7.215 -20.875 -17.828 1 91.56 89 VAL A O 1
ATOM 681 N N . GLY A 1 90 ? -6.418 -18.797 -17.812 1 95.25 90 GLY A N 1
ATOM 682 C CA . GLY A 1 90 ? -7.473 -18.297 -16.938 1 95.25 90 GLY A CA 1
ATOM 683 C C . GLY A 1 90 ? -7.094 -18.312 -15.477 1 95.25 90 GLY A C 1
ATOM 684 O O . GLY A 1 90 ? -7.883 -17.906 -14.617 1 95.25 90 GLY A O 1
ATOM 685 N N . ILE A 1 91 ? -5.922 -18.734 -15.094 1 96.31 91 ILE A N 1
ATOM 686 C CA . ILE A 1 91 ? -5.512 -18.844 -13.695 1 96.31 91 ILE A CA 1
ATOM 687 C C . ILE A 1 91 ? -5.418 -17.453 -13.078 1 96.31 91 ILE A C 1
ATOM 689 O O . ILE A 1 91 ? -5.902 -17.234 -11.969 1 96.31 91 ILE A O 1
ATOM 693 N N . GLY A 1 92 ? -4.809 -16.531 -13.812 1 97.38 92 GLY A N 1
ATOM 694 C CA . GLY A 1 92 ? -4.75 -15.148 -13.336 1 97.38 92 GLY A CA 1
ATOM 695 C C . GLY A 1 92 ? -6.121 -14.547 -13.094 1 97.38 92 GLY A C 1
ATOM 696 O O . GLY A 1 92 ? -6.34 -13.891 -12.07 1 97.38 92 GLY A O 1
ATOM 697 N N . GLN A 1 93 ? -6.984 -14.82 -14.039 1 97.44 93 GLN A N 1
ATOM 698 C CA . GLN A 1 93 ? -8.359 -14.336 -13.914 1 97.44 93 GLN A CA 1
ATOM 699 C C . GLN A 1 93 ? -9.031 -14.914 -12.672 1 97.44 93 GLN A C 1
ATOM 701 O O . GLN A 1 93 ? -9.719 -14.195 -11.945 1 97.44 93 GLN A O 1
ATOM 706 N N . ALA A 1 94 ? -8.844 -16.141 -12.461 1 97.75 94 ALA A N 1
ATOM 707 C CA . ALA A 1 94 ? -9.438 -16.812 -11.305 1 97.75 94 ALA A CA 1
ATOM 708 C C . ALA A 1 94 ? -8.891 -16.234 -10 1 97.75 94 ALA A C 1
ATOM 710 O O . ALA A 1 94 ? -9.641 -16.031 -9.047 1 97.75 94 ALA A O 1
ATOM 711 N N . LEU A 1 95 ? -7.602 -15.984 -9.93 1 98.44 95 LEU A N 1
ATOM 712 C CA . LEU A 1 95 ? -6.973 -15.422 -8.742 1 98.44 95 LEU A CA 1
ATOM 713 C C . LEU A 1 95 ? -7.496 -14.016 -8.469 1 98.44 95 LEU A C 1
ATOM 715 O O . LEU A 1 95 ? -7.773 -13.672 -7.316 1 98.44 95 LEU A O 1
ATOM 719 N N . MET A 1 96 ? -7.68 -13.219 -9.516 1 98.25 96 MET A N 1
ATOM 720 C CA . MET A 1 96 ? -8.195 -11.867 -9.352 1 98.25 96 MET A CA 1
ATOM 721 C C . MET A 1 96 ? -9.648 -11.891 -8.898 1 98.25 96 MET A C 1
ATOM 723 O O . MET A 1 96 ? -10.062 -11.086 -8.062 1 98.25 96 MET A O 1
ATOM 727 N N . ALA A 1 97 ? -10.438 -12.797 -9.469 1 97.88 97 ALA A N 1
ATOM 728 C CA . ALA A 1 97 ? -11.82 -12.961 -9.023 1 97.88 97 ALA A CA 1
ATOM 729 C C . ALA A 1 97 ? -11.875 -13.367 -7.555 1 97.88 97 ALA A C 1
ATOM 731 O O . ALA A 1 97 ? -12.727 -12.875 -6.801 1 97.88 97 ALA A O 1
ATOM 732 N N . PHE A 1 98 ? -11.039 -14.242 -7.195 1 98.31 98 PHE A N 1
ATOM 733 C CA . PHE A 1 98 ? -10.938 -14.648 -5.797 1 98.31 98 PHE A CA 1
ATOM 734 C C . PHE A 1 98 ? -10.617 -13.445 -4.91 1 98.31 98 PHE A C 1
ATOM 736 O O . PHE A 1 98 ? -11.211 -13.273 -3.848 1 98.31 98 PHE A O 1
ATOM 743 N N . ALA A 1 99 ? -9.641 -12.602 -5.32 1 98.56 99 ALA A N 1
ATOM 744 C CA . ALA A 1 99 ? -9.273 -11.391 -4.586 1 98.56 99 ALA A CA 1
ATOM 745 C C . ALA A 1 99 ? -10.484 -10.492 -4.383 1 98.56 99 ALA A C 1
ATOM 747 O O . ALA A 1 99 ? -10.672 -9.93 -3.299 1 98.56 99 ALA A O 1
ATOM 748 N N . ASP A 1 100 ? -11.297 -10.344 -5.434 1 98.12 100 ASP A N 1
ATOM 749 C CA . ASP A 1 100 ? -12.508 -9.539 -5.332 1 98.12 100 ASP A CA 1
ATOM 750 C C . ASP A 1 100 ? -13.453 -10.094 -4.27 1 98.12 100 ASP A C 1
ATOM 752 O O . ASP A 1 100 ? -13.961 -9.344 -3.43 1 98.12 100 ASP A O 1
ATOM 756 N N . GLN A 1 101 ? -13.703 -11.352 -4.344 1 97.94 101 GLN A N 1
ATOM 757 C CA . GLN A 1 101 ? -14.594 -11.992 -3.381 1 97.94 101 GLN A CA 1
ATOM 758 C C . GLN A 1 101 ? -14.039 -11.883 -1.963 1 97.94 101 GLN A C 1
ATOM 760 O O . GLN A 1 101 ? -14.789 -11.625 -1.018 1 97.94 101 GLN A O 1
ATOM 765 N N . TRP A 1 102 ? -12.766 -12.156 -1.833 1 97.94 102 TRP A N 1
ATOM 766 C CA . TRP A 1 102 ? -12.078 -12.008 -0.552 1 97.94 102 TRP A CA 1
ATOM 767 C C . TRP A 1 102 ? -12.273 -10.609 0.015 1 97.94 102 TRP A C 1
ATOM 769 O O . TRP A 1 102 ? -12.57 -10.445 1.202 1 97.94 102 TRP A O 1
ATOM 779 N N . ALA A 1 103 ? -12.094 -9.617 -0.819 1 98.12 103 ALA A N 1
ATOM 780 C CA . ALA A 1 103 ? -12.25 -8.219 -0.436 1 98.12 103 ALA A CA 1
ATOM 781 C C . ALA A 1 103 ? -13.672 -7.93 0.022 1 98.12 103 ALA A C 1
ATOM 783 O O . ALA A 1 103 ? -13.883 -7.273 1.048 1 98.12 103 ALA A O 1
ATOM 784 N N . ILE A 1 104 ? -14.625 -8.453 -0.715 1 97.62 104 ILE A N 1
ATOM 785 C CA . ILE A 1 104 ? -16.031 -8.25 -0.39 1 97.62 104 ILE A CA 1
ATOM 786 C C . ILE A 1 104 ? -16.344 -8.867 0.975 1 97.62 104 ILE A C 1
ATOM 788 O O . ILE A 1 104 ? -16.969 -8.227 1.823 1 97.62 104 ILE A O 1
ATOM 792 N N . ARG A 1 105 ? -15.891 -10.016 1.194 1 97 105 ARG A N 1
ATOM 793 C CA . ARG A 1 105 ? -16.125 -10.719 2.453 1 97 105 ARG A CA 1
ATOM 794 C C . ARG A 1 105 ? -15.477 -9.977 3.621 1 97 105 ARG A C 1
ATOM 796 O O . ARG A 1 105 ? -15.992 -10.008 4.742 1 97 105 ARG A O 1
ATOM 803 N N . ALA A 1 106 ? -14.375 -9.305 3.354 1 96 106 ALA A N 1
ATOM 804 C CA . ALA A 1 106 ? -13.633 -8.578 4.387 1 96 106 ALA A CA 1
ATOM 805 C C . ALA A 1 106 ? -14.234 -7.195 4.617 1 96 106 ALA A C 1
ATOM 807 O O . ALA A 1 106 ? -13.766 -6.449 5.48 1 96 106 ALA A O 1
ATOM 808 N N . GLY A 1 107 ? -15.234 -6.789 3.781 1 96.19 107 GLY A N 1
ATOM 809 C CA . GLY A 1 107 ? -15.875 -5.492 3.924 1 96.19 107 GLY A CA 1
ATOM 810 C C . GLY A 1 107 ? -15.094 -4.363 3.285 1 96.19 107 GLY A C 1
ATOM 811 O O . GLY A 1 107 ? -15.25 -3.199 3.662 1 96.19 107 GLY A O 1
ATOM 812 N N . ALA A 1 108 ? -14.148 -4.703 2.416 1 97.19 108 ALA A N 1
ATOM 813 C CA . ALA A 1 108 ? -13.375 -3.674 1.732 1 97.19 108 ALA A CA 1
ATOM 814 C C . ALA A 1 108 ? -14.227 -2.916 0.723 1 97.19 108 ALA A C 1
ATOM 816 O O . ALA A 1 108 ? -15.133 -3.488 0.114 1 97.19 108 ALA A O 1
ATOM 817 N N . GLU A 1 109 ? -13.906 -1.688 0.567 1 94.38 109 GLU A N 1
ATOM 818 C CA . GLU A 1 109 ? -14.672 -0.862 -0.364 1 94.38 109 GLU A CA 1
ATOM 819 C C . GLU A 1 109 ? -14.094 -0.945 -1.774 1 94.38 109 GLU A C 1
ATOM 821 O O . GLU A 1 109 ? -14.781 -0.64 -2.75 1 94.38 109 GLU A O 1
ATOM 826 N N . SER A 1 110 ? -12.883 -1.29 -1.913 1 97.25 110 SER A N 1
ATOM 827 C CA . SER A 1 110 ? -12.195 -1.371 -3.199 1 97.25 110 SER A CA 1
ATOM 828 C C . SER A 1 110 ? -11.023 -2.344 -3.143 1 97.25 110 SER A C 1
ATOM 830 O O . SER A 1 110 ? -10.609 -2.768 -2.061 1 97.25 110 SER A O 1
ATOM 832 N N . VAL A 1 111 ? -10.609 -2.754 -4.293 1 98.56 111 VAL A N 1
ATOM 833 C CA . VAL A 1 111 ? -9.383 -3.525 -4.461 1 98.56 111 VAL A CA 1
ATOM 834 C C . VAL A 1 111 ? -8.359 -2.707 -5.246 1 98.56 111 VAL A C 1
ATOM 836 O O . VAL A 1 111 ? -8.703 -2.057 -6.234 1 98.56 111 VAL A O 1
ATOM 839 N N . VAL A 1 112 ? -7.152 -2.709 -4.723 1 98.5 112 VAL A N 1
ATOM 840 C CA . VAL A 1 112 ? -6.113 -1.952 -5.414 1 98.5 112 VAL A CA 1
ATOM 841 C C . VAL A 1 112 ? -4.879 -2.826 -5.605 1 98.5 112 VAL A C 1
ATOM 843 O O . VAL A 1 112 ? -4.746 -3.875 -4.969 1 98.5 112 VAL A O 1
ATOM 846 N N . LEU A 1 113 ? -4.027 -2.461 -6.484 1 98.44 113 LEU A N 1
ATOM 847 C CA . LEU A 1 113 ? -2.68 -2.992 -6.652 1 98.44 113 LEU A CA 1
ATOM 848 C C . LEU A 1 113 ? -1.763 -1.954 -7.293 1 98.44 113 LEU A C 1
ATOM 850 O O . LEU A 1 113 ? -2.232 -0.933 -7.797 1 98.44 113 LEU A O 1
ATOM 854 N N . THR A 1 114 ? -0.485 -2.189 -7.109 1 97.62 114 THR A N 1
ATOM 855 C CA . THR A 1 114 ? 0.513 -1.363 -7.777 1 97.62 114 THR A CA 1
ATOM 856 C C . THR A 1 114 ? 1.367 -2.203 -8.727 1 97.62 114 THR A C 1
ATOM 858 O O . THR A 1 114 ? 1.613 -3.383 -8.461 1 97.62 114 THR A O 1
ATOM 861 N N . SER A 1 115 ? 1.712 -1.641 -9.797 1 97.12 115 SER A N 1
ATOM 862 C CA . SER A 1 115 ? 2.553 -2.291 -10.797 1 97.12 115 SER A CA 1
ATOM 863 C C . SER A 1 115 ? 3.584 -1.323 -11.367 1 97.12 115 SER A C 1
ATOM 865 O O . SER A 1 115 ? 3.283 -0.149 -11.594 1 97.12 115 SER A O 1
ATOM 867 N N . GLY A 1 116 ? 4.742 -1.821 -11.57 1 95.81 116 GLY A N 1
ATOM 868 C CA . GLY A 1 116 ? 5.836 -0.993 -12.047 1 95.81 116 GLY A CA 1
ATOM 869 C C . GLY A 1 116 ? 5.543 -0.344 -13.391 1 95.81 116 GLY A C 1
ATOM 870 O O . GLY A 1 116 ? 4.613 -0.748 -14.094 1 95.81 116 GLY A O 1
ATOM 871 N N . ILE A 1 117 ? 6.367 0.605 -13.766 1 93.69 117 ILE A N 1
ATOM 872 C CA . ILE A 1 117 ? 6.098 1.421 -14.938 1 93.69 117 ILE A CA 1
ATOM 873 C C . ILE A 1 117 ? 6.938 0.927 -16.109 1 93.69 117 ILE A C 1
ATOM 875 O O . ILE A 1 117 ? 6.863 1.478 -17.219 1 93.69 117 ILE A O 1
ATOM 879 N N . LYS A 1 118 ? 7.695 -0.113 -15.992 1 92.81 118 LYS A N 1
ATOM 880 C CA . LYS A 1 118 ? 8.562 -0.61 -17.047 1 92.81 118 LYS A CA 1
ATOM 881 C C . LYS A 1 118 ? 7.758 -1.289 -18.156 1 92.81 118 LYS A C 1
ATOM 883 O O . LYS A 1 118 ? 6.691 -1.851 -17.891 1 92.81 118 LYS A O 1
ATOM 888 N N . PRO A 1 119 ? 8.336 -1.3 -19.375 1 93.38 119 PRO A N 1
ATOM 889 C CA . PRO A 1 119 ? 7.613 -1.869 -20.516 1 93.38 119 PRO A CA 1
ATOM 890 C C . PRO A 1 119 ? 7.254 -3.34 -20.312 1 93.38 119 PRO A C 1
ATOM 892 O O . PRO A 1 119 ? 6.234 -3.807 -20.828 1 93.38 119 PRO A O 1
ATOM 895 N N . GLU A 1 120 ? 8.062 -4.039 -19.516 1 91.12 120 GLU A N 1
ATOM 896 C CA . GLU A 1 120 ? 7.832 -5.465 -19.281 1 91.12 120 GLU A CA 1
ATOM 897 C C . GLU A 1 120 ? 6.527 -5.699 -18.531 1 91.12 120 GLU A C 1
ATOM 899 O O . GLU A 1 120 ? 6.027 -6.824 -18.484 1 91.12 120 GLU A O 1
ATOM 904 N N . ARG A 1 121 ? 5.957 -4.617 -17.984 1 94.12 121 ARG A N 1
ATOM 905 C CA . ARG A 1 121 ? 4.746 -4.75 -17.172 1 94.12 121 ARG A CA 1
ATOM 906 C C . ARG A 1 121 ? 3.502 -4.445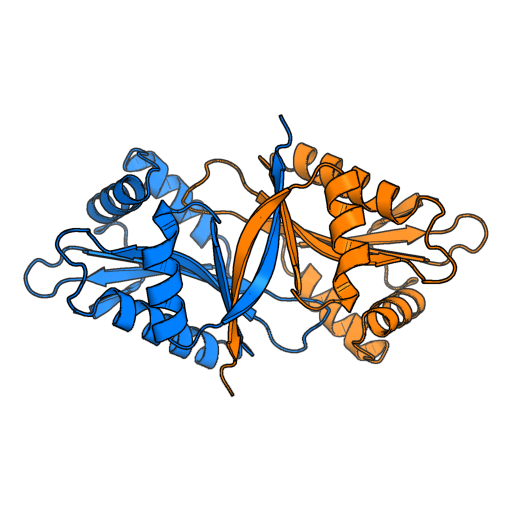 -18.016 1 94.12 121 ARG A C 1
ATOM 908 O O . ARG A 1 121 ? 2.377 -4.566 -17.516 1 94.12 121 ARG A O 1
ATOM 915 N N . GLU A 1 122 ? 3.688 -4.094 -19.281 1 95.25 122 GLU A N 1
ATOM 916 C CA . GLU A 1 122 ? 2.57 -3.662 -20.109 1 95.25 122 GLU A CA 1
ATOM 917 C C . GLU A 1 122 ? 1.528 -4.766 -20.25 1 95.25 122 GLU A C 1
ATOM 919 O O . GLU A 1 122 ? 0.326 -4.496 -20.266 1 95.25 122 GLU A O 1
ATOM 924 N N . ARG A 1 123 ? 1.987 -6.008 -20.422 1 93.81 123 ARG A N 1
ATOM 925 C CA . ARG A 1 123 ? 1.062 -7.133 -20.516 1 93.81 123 ARG A CA 1
ATOM 926 C C . ARG A 1 123 ? 0.249 -7.285 -19.234 1 93.81 123 ARG A C 1
ATOM 928 O O . ARG A 1 123 ? -0.958 -7.527 -19.297 1 93.81 123 ARG A O 1
ATOM 935 N N . ALA A 1 124 ? 0.931 -7.152 -18.078 1 95.06 124 ALA A N 1
ATOM 936 C CA . ALA A 1 124 ? 0.232 -7.215 -16.797 1 95.06 124 ALA A CA 1
ATOM 937 C C . ALA A 1 124 ? -0.785 -6.086 -16.672 1 95.06 124 ALA A C 1
ATOM 939 O O . ALA A 1 124 ? -1.902 -6.297 -16.188 1 95.06 124 ALA A O 1
ATOM 940 N N . HIS A 1 125 ? -0.429 -4.844 -17.125 1 98 125 HIS A N 1
ATOM 941 C CA . HIS A 1 125 ? -1.338 -3.705 -17.078 1 98 125 HIS A CA 1
ATOM 942 C C . HIS A 1 125 ? -2.605 -3.98 -17.875 1 98 125 HIS A C 1
ATOM 944 O O . HIS A 1 125 ? -3.713 -3.719 -17.406 1 98 125 HIS A O 1
ATOM 950 N N . ALA A 1 126 ? -2.41 -4.508 -19.094 1 97.44 126 ALA A N 1
ATOM 951 C CA . ALA A 1 126 ? -3.553 -4.852 -19.938 1 97.44 126 ALA A CA 1
ATOM 952 C C . ALA A 1 126 ? -4.434 -5.902 -19.266 1 97.44 126 ALA A C 1
ATOM 954 O O . ALA A 1 126 ? -5.664 -5.824 -19.328 1 97.44 126 ALA A O 1
ATOM 955 N N . PHE A 1 127 ? -3.803 -6.875 -18.688 1 97.5 127 PHE A N 1
ATOM 956 C CA . PHE A 1 127 ? -4.52 -7.914 -17.953 1 97.5 127 PHE A CA 1
ATOM 957 C C . PHE A 1 127 ? -5.371 -7.301 -16.844 1 97.5 127 PHE A C 1
ATOM 959 O O . PHE A 1 127 ? -6.559 -7.613 -16.719 1 97.5 127 PHE A O 1
ATOM 966 N N . TYR A 1 128 ? -4.816 -6.367 -15.984 1 98.25 128 TYR A N 1
ATOM 967 C CA . TYR A 1 128 ? -5.551 -5.738 -14.898 1 98.25 128 TYR A CA 1
ATOM 968 C C . TYR A 1 128 ? -6.738 -4.941 -15.422 1 98.25 128 TYR A C 1
ATOM 970 O O . TYR A 1 128 ? -7.828 -4.98 -14.844 1 98.25 128 TYR A O 1
ATOM 978 N N . LYS A 1 129 ? -6.5 -4.23 -16.531 1 98.19 129 LYS A N 1
ATOM 979 C CA . LYS A 1 129 ? -7.574 -3.451 -17.141 1 98.19 129 LYS A CA 1
ATOM 980 C C . LYS A 1 129 ? -8.719 -4.352 -17.594 1 98.19 129 LYS A C 1
ATOM 982 O O . LYS A 1 129 ? -9.891 -4.023 -17.391 1 98.19 129 LYS A O 1
ATOM 987 N N . ARG A 1 130 ? -8.383 -5.492 -18.141 1 97.25 130 ARG A N 1
ATOM 988 C CA . ARG A 1 130 ? -9.391 -6.457 -18.562 1 97.25 130 ARG A CA 1
ATOM 989 C C . ARG A 1 130 ? -10.156 -7.023 -17.375 1 97.25 130 ARG A C 1
ATOM 991 O O . ARG A 1 130 ? -11.297 -7.461 -17.5 1 97.25 130 ARG A O 1
ATOM 998 N N . GLN A 1 131 ? -9.508 -7.039 -16.219 1 97.06 131 GLN A N 1
ATOM 999 C CA . GLN A 1 131 ? -10.133 -7.543 -15 1 97.06 131 GLN A CA 1
ATOM 1000 C C . GLN A 1 131 ? -10.969 -6.461 -14.32 1 97.06 131 GLN A C 1
ATOM 1002 O O . GLN A 1 131 ? -11.477 -6.66 -13.211 1 97.06 131 GLN A O 1
ATOM 1007 N N . GLY A 1 132 ? -11.086 -5.281 -14.898 1 97.31 132 GLY A N 1
ATOM 1008 C CA . GLY A 1 132 ? -11.961 -4.242 -14.391 1 97.31 132 GLY A CA 1
ATOM 1009 C C . GLY A 1 132 ? -11.234 -3.191 -13.57 1 97.31 132 GLY A C 1
ATOM 1010 O O . GLY A 1 132 ? -11.859 -2.34 -12.945 1 97.31 132 GLY A O 1
ATOM 1011 N N . TYR A 1 133 ? -9.898 -3.232 -13.602 1 98.31 133 TYR A N 1
ATOM 1012 C CA . TYR A 1 133 ? -9.117 -2.219 -12.898 1 98.31 133 TYR A CA 1
ATOM 1013 C C . TYR A 1 133 ? -8.82 -1.035 -13.812 1 98.31 133 TYR A C 1
ATOM 1015 O O . TYR A 1 133 ? -8.719 -1.191 -15.031 1 98.31 133 TYR A O 1
ATOM 1023 N N . ALA A 1 134 ? -8.68 0.066 -13.188 1 98.25 134 ALA A N 1
ATOM 1024 C CA . ALA A 1 134 ? -8.25 1.276 -13.883 1 98.25 134 ALA A CA 1
ATOM 1025 C C . ALA A 1 134 ? -7.062 1.922 -13.172 1 98.25 134 ALA A C 1
ATOM 1027 O O . ALA A 1 134 ? -6.898 1.777 -11.961 1 98.25 134 ALA A O 1
ATOM 1028 N N . VAL A 1 135 ? -6.27 2.609 -13.93 1 98 135 VAL A N 1
ATOM 1029 C CA . VAL A 1 135 ? -5.215 3.402 -13.312 1 98 135 VAL A CA 1
ATOM 1030 C C . VAL A 1 135 ? -5.828 4.562 -12.531 1 98 135 VAL A C 1
ATOM 1032 O O . VAL A 1 135 ? -6.492 5.426 -13.117 1 98 135 VAL A O 1
ATOM 1035 N N . THR A 1 136 ? -5.621 4.578 -11.234 1 97.56 136 THR A N 1
ATOM 1036 C CA . THR A 1 136 ? -6.234 5.598 -10.391 1 97.56 136 THR A CA 1
ATOM 1037 C C . THR A 1 136 ? -5.172 6.477 -9.742 1 97.56 136 THR A C 1
ATOM 1039 O O . THR A 1 136 ? -5.492 7.469 -9.086 1 97.56 136 THR A O 1
ATOM 1042 N N . GLY A 1 137 ? -3.9 6.113 -9.914 1 97.81 137 GLY A N 1
ATOM 1043 C CA . GLY A 1 137 ? -2.844 6.906 -9.312 1 97.81 137 GLY A CA 1
ATOM 1044 C C . GLY A 1 137 ? -1.452 6.453 -9.711 1 97.81 137 GLY A C 1
ATOM 1045 O O . GLY A 1 137 ? -1.3 5.488 -10.461 1 97.81 137 GLY A O 1
ATOM 1046 N N . TYR A 1 138 ? -0.476 7.199 -9.172 1 98.25 138 TYR A N 1
ATOM 1047 C CA . TYR A 1 138 ? 0.938 6.875 -9.328 1 98.25 138 TYR A CA 1
ATOM 1048 C C . TYR A 1 138 ? 1.527 6.359 -8.023 1 98.25 138 TYR A C 1
ATOM 1050 O O . TYR A 1 138 ? 1.123 6.793 -6.938 1 98.25 138 TYR A O 1
ATOM 1058 N N . ARG A 1 139 ? 2.418 5.453 -8.188 1 98.38 139 ARG A N 1
ATOM 1059 C CA . ARG A 1 139 ? 3.287 5.086 -7.078 1 98.38 139 ARG A CA 1
ATOM 1060 C C . ARG A 1 139 ? 4.59 5.879 -7.117 1 98.38 139 ARG A C 1
ATOM 1062 O O . ARG A 1 139 ? 5.285 5.887 -8.133 1 98.38 139 ARG A O 1
ATOM 1069 N N . PHE A 1 140 ? 4.895 6.574 -6.031 1 98.62 140 PHE A N 1
ATOM 1070 C CA . PHE A 1 140 ? 6.164 7.266 -5.84 1 98.62 140 PHE A CA 1
ATOM 1071 C C . PHE A 1 140 ? 7.062 6.496 -4.879 1 98.62 140 PHE A C 1
ATOM 1073 O O . PHE A 1 140 ? 6.598 6 -3.85 1 98.62 140 PHE A O 1
ATOM 1080 N N . GLY A 1 141 ? 8.289 6.316 -5.25 1 98.25 141 GLY A N 1
ATOM 1081 C CA . GLY A 1 141 ? 9.242 5.617 -4.402 1 98.25 141 GLY A CA 1
ATOM 1082 C C . GLY A 1 141 ? 10.562 6.348 -4.266 1 98.25 141 GLY A C 1
ATOM 1083 O O . GLY A 1 141 ? 10.961 7.098 -5.16 1 98.25 141 GLY A O 1
ATOM 1084 N N . LYS A 1 142 ? 11.211 6.211 -3.166 1 97.94 142 LYS A N 1
ATOM 1085 C CA . LYS A 1 142 ? 12.523 6.746 -2.83 1 97.94 142 LYS A CA 1
ATOM 1086 C C . LYS A 1 142 ? 13.375 5.707 -2.102 1 97.94 142 LYS A C 1
ATOM 1088 O O . LYS A 1 142 ? 12.961 5.172 -1.072 1 97.94 142 LYS A O 1
ATOM 1093 N N . SER A 1 143 ? 14.508 5.332 -2.662 1 94.81 143 SER A N 1
ATOM 1094 C CA . SER A 1 143 ? 15.422 4.41 -2.004 1 94.81 143 SER A CA 1
ATOM 1095 C C . SER A 1 143 ? 16.141 5.078 -0.835 1 94.81 143 SER A C 1
ATOM 1097 O O . SER A 1 143 ? 16.531 6.242 -0.929 1 94.81 143 SER A O 1
ATOM 1099 N N . LEU A 1 144 ? 16.25 4.402 0.343 1 89.69 144 LEU A N 1
ATOM 1100 C CA . LEU A 1 144 ? 16.906 4.941 1.531 1 89.69 144 LEU A CA 1
ATOM 1101 C C . LEU A 1 144 ? 18.328 4.43 1.646 1 89.69 144 LEU A C 1
ATOM 1103 O O . LEU A 1 144 ? 19.141 4.996 2.389 1 89.69 144 LEU A O 1
ATOM 1107 N N . THR A 1 145 ? 19.297 4.242 0.62 1 68.06 145 THR A N 1
ATOM 1108 C CA . THR A 1 145 ? 20.688 3.803 0.751 1 68.06 145 THR A CA 1
ATOM 1109 C C . THR A 1 145 ? 21.547 4.902 1.372 1 68.06 145 THR A C 1
ATOM 1111 O O . THR A 1 145 ? 21.219 6.086 1.267 1 68.06 145 THR A O 1
ATOM 1114 N N . MET B 1 1 ? 8.672 24.109 15.117 1 88.31 1 MET B N 1
ATOM 1115 C CA . MET B 1 1 ? 7.773 23.047 14.672 1 88.31 1 MET B CA 1
ATOM 1116 C C . MET B 1 1 ? 8.297 21.672 15.094 1 88.31 1 MET B C 1
ATOM 1118 O O . MET B 1 1 ? 9.477 21.375 14.914 1 88.31 1 MET B O 1
ATOM 1122 N N . GLU B 1 2 ? 7.52 20.984 15.789 1 95.69 2 GLU B N 1
ATOM 1123 C CA . GLU B 1 2 ? 7.883 19.656 16.266 1 95.69 2 GLU B CA 1
ATOM 1124 C C . GLU B 1 2 ? 6.957 18.578 15.688 1 95.69 2 GLU B C 1
ATOM 1126 O O . GLU B 1 2 ? 5.754 18.797 15.555 1 95.69 2 GLU B O 1
ATOM 1131 N N . ILE B 1 3 ? 7.531 17.484 15.32 1 98.12 3 ILE B N 1
ATOM 1132 C CA . ILE B 1 3 ? 6.75 16.328 14.891 1 98.12 3 ILE B CA 1
ATOM 1133 C C . ILE B 1 3 ? 6.652 15.32 16.031 1 98.12 3 ILE B C 1
ATOM 1135 O O . ILE B 1 3 ? 7.668 14.82 16.516 1 98.12 3 ILE B O 1
ATOM 1139 N N . VAL B 1 4 ? 5.477 15.047 16.5 1 97.94 4 VAL B N 1
ATOM 1140 C CA . VAL B 1 4 ? 5.258 14.195 17.672 1 97.94 4 VAL B CA 1
ATOM 1141 C C . VAL B 1 4 ? 4.188 13.148 17.344 1 97.94 4 VAL B C 1
ATOM 1143 O O . VAL B 1 4 ? 3.393 13.328 16.422 1 97.94 4 VAL B O 1
ATOM 1146 N N . PRO B 1 5 ? 4.156 12.031 18.094 1 97.81 5 PRO B N 1
ATOM 1147 C CA . PRO B 1 5 ? 3.055 11.086 17.906 1 97.81 5 PRO B CA 1
ATOM 1148 C C . PRO B 1 5 ? 1.685 11.711 18.156 1 97.81 5 PRO B C 1
ATOM 1150 O O . PRO B 1 5 ? 1.546 12.586 19.016 1 97.81 5 PRO B O 1
A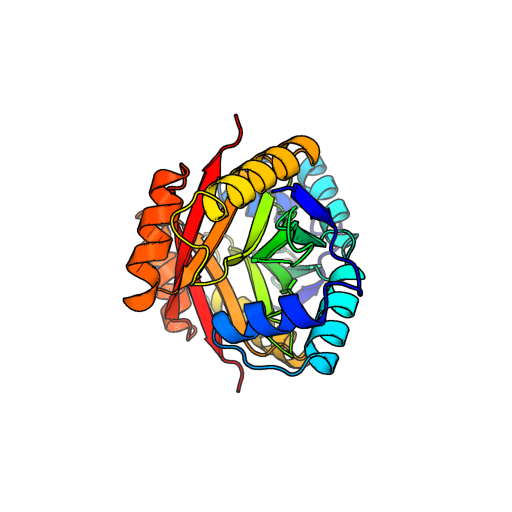TOM 1153 N N . TYR B 1 6 ? 0.729 11.258 17.391 1 97.81 6 TYR B N 1
ATOM 1154 C CA . TYR B 1 6 ? -0.636 11.727 17.609 1 97.81 6 TYR B CA 1
ATOM 1155 C C . TYR B 1 6 ? -1.089 11.438 19.031 1 97.81 6 TYR B C 1
ATOM 1157 O O . TYR B 1 6 ? -0.807 10.359 19.578 1 97.81 6 TYR B O 1
ATOM 1165 N N . GLU B 1 7 ? -1.727 12.391 19.641 1 96.81 7 GLU B N 1
ATOM 1166 C CA . GLU B 1 7 ? -2.465 12.273 20.891 1 96.81 7 GLU B CA 1
ATOM 1167 C C . GLU B 1 7 ? -3.873 12.844 20.75 1 96.81 7 GLU B C 1
ATOM 1169 O O . GLU B 1 7 ? -4.125 13.695 19.906 1 96.81 7 GLU B O 1
ATOM 1174 N N . ARG B 1 8 ? -4.758 12.406 21.625 1 96.06 8 ARG B N 1
ATOM 1175 C CA . ARG B 1 8 ? -6.16 12.789 21.547 1 96.06 8 ARG B CA 1
ATOM 1176 C C . ARG B 1 8 ? -6.32 14.305 21.656 1 96.06 8 ARG B C 1
ATOM 1178 O O . ARG B 1 8 ? -7.27 14.875 21.109 1 96.06 8 ARG B O 1
ATOM 1185 N N . ARG B 1 9 ? -5.426 14.969 22.281 1 96.31 9 ARG B N 1
ATOM 1186 C CA . ARG B 1 9 ? -5.508 16.422 22.422 1 96.31 9 ARG B CA 1
ATOM 1187 C C . ARG B 1 9 ? -5.449 17.109 21.062 1 96.31 9 ARG B C 1
ATOM 1189 O O . ARG B 1 9 ? -5.875 18.25 20.922 1 96.31 9 ARG B O 1
ATOM 1196 N N . TYR B 1 10 ? -4.934 16.422 20.047 1 97.44 10 TYR B N 1
ATOM 1197 C CA . TYR B 1 10 ? -4.816 17 18.719 1 97.44 10 TYR B CA 1
ATOM 1198 C C . TYR B 1 10 ? -6.008 16.625 17.859 1 97.44 10 TYR B C 1
ATOM 1200 O O . TYR B 1 10 ? -6.031 16.922 16.656 1 97.44 10 TYR B O 1
ATOM 1208 N N . LEU B 1 11 ? -7.031 15.992 18.406 1 97.44 11 LEU B N 1
ATOM 1209 C CA . LEU B 1 11 ? -8.117 15.391 17.641 1 97.44 11 LEU B CA 1
ATOM 1210 C C . LEU B 1 11 ? -8.844 16.453 16.812 1 97.44 11 LEU B C 1
ATOM 1212 O O . LEU B 1 11 ? -9.117 16.234 15.625 1 97.44 11 LEU B O 1
ATOM 1216 N N . ALA B 1 12 ? -9.172 17.562 17.359 1 96.56 12 ALA B N 1
ATOM 1217 C CA . ALA B 1 12 ? -9.898 18.594 16.641 1 96.56 12 ALA B CA 1
ATOM 1218 C C . ALA B 1 12 ? -9.094 19.109 15.453 1 96.56 12 ALA B C 1
ATOM 1220 O O . ALA B 1 12 ? -9.633 19.266 14.352 1 96.56 12 ALA B O 1
ATOM 1221 N N . ASP B 1 13 ? -7.855 19.391 15.664 1 96.88 13 ASP B N 1
ATOM 1222 C CA . ASP B 1 13 ? -6.977 19.844 14.594 1 96.88 13 ASP B CA 1
ATOM 1223 C C . ASP B 1 13 ? -6.883 18.812 13.477 1 96.88 13 ASP B C 1
ATOM 1225 O O . ASP B 1 13 ? -6.941 19.141 12.297 1 96.88 13 ASP B O 1
ATOM 1229 N N . VAL B 1 14 ? -6.73 17.547 13.875 1 97.25 14 VAL B N 1
ATOM 1230 C CA . VAL B 1 14 ? -6.559 16.453 12.922 1 97.25 14 VAL B CA 1
ATOM 1231 C C . VAL B 1 14 ? -7.836 16.281 12.102 1 97.25 14 VAL B C 1
ATOM 1233 O O . VAL B 1 14 ? -7.781 16.062 10.891 1 97.25 14 VAL B O 1
ATOM 1236 N N . ALA B 1 15 ? -8.961 16.391 12.781 1 96.94 15 ALA B N 1
ATOM 1237 C CA . ALA B 1 15 ? -10.227 16.312 12.062 1 96.94 15 ALA B CA 1
ATOM 1238 C C . ALA B 1 15 ? -10.32 17.391 10.992 1 96.94 15 ALA B C 1
ATOM 1240 O O . ALA B 1 15 ? -10.789 17.125 9.875 1 96.94 15 ALA B O 1
ATOM 1241 N N . GLU B 1 16 ? -9.875 18.531 11.281 1 96.12 16 GLU B N 1
ATOM 1242 C CA . GLU B 1 16 ? -9.867 19.641 10.32 1 96.12 16 GLU B CA 1
ATOM 1243 C C . GLU B 1 16 ? -8.914 19.344 9.164 1 96.12 16 GLU B C 1
ATOM 1245 O O . GLU B 1 16 ? -9.227 19.656 8.008 1 96.12 16 GLU B O 1
ATOM 1250 N N . LEU B 1 17 ? -7.777 18.828 9.461 1 96.5 17 LEU B N 1
ATOM 1251 C CA . LEU B 1 17 ? -6.793 18.484 8.438 1 96.5 17 LEU B CA 1
ATOM 1252 C C . LEU B 1 17 ? -7.352 17.438 7.477 1 96.5 17 LEU B C 1
ATOM 1254 O O . LEU B 1 17 ? -7.172 17.547 6.262 1 96.5 17 LEU B O 1
ATOM 1258 N N . VAL B 1 18 ? -8.008 16.406 8.062 1 94.69 18 VAL B N 1
ATOM 1259 C CA . VAL B 1 18 ? -8.609 15.359 7.254 1 94.69 18 VAL B CA 1
ATOM 1260 C C . VAL B 1 18 ? -9.688 15.953 6.352 1 94.69 18 VAL B C 1
ATOM 1262 O O . VAL B 1 18 ? -9.797 15.602 5.176 1 94.69 18 VAL B O 1
ATOM 1265 N N . ALA B 1 19 ? -10.414 16.875 6.883 1 92.94 19 ALA B N 1
ATOM 1266 C CA . ALA B 1 19 ? -11.43 17.578 6.094 1 92.94 19 ALA B CA 1
ATOM 1267 C C . ALA B 1 19 ? -10.789 18.344 4.938 1 92.94 19 ALA B C 1
ATOM 1269 O O . ALA B 1 19 ? -11.336 18.375 3.83 1 92.94 19 ALA B O 1
ATOM 1270 N N . ASP B 1 20 ? -9.633 18.922 5.148 1 90.19 20 ASP B N 1
ATOM 1271 C CA . ASP B 1 20 ? -8.906 19.672 4.133 1 90.19 20 ASP B CA 1
ATOM 1272 C C . ASP B 1 20 ? -8.5 18.781 2.969 1 90.19 20 ASP B C 1
ATOM 1274 O O . ASP B 1 20 ? -8.375 19.234 1.835 1 90.19 20 ASP B O 1
ATOM 1278 N N . LEU B 1 21 ? -8.359 17.469 3.213 1 87.81 21 LEU B N 1
ATOM 1279 C CA . LEU B 1 21 ? -8.016 16.5 2.178 1 87.81 21 LEU B CA 1
ATOM 1280 C C . LEU B 1 21 ? -9.234 16.172 1.316 1 87.81 21 LEU B C 1
ATOM 1282 O O . LEU B 1 21 ? -9.094 15.594 0.238 1 87.81 21 LEU B O 1
ATOM 1286 N N . GLY B 1 22 ? -10.352 16.562 1.843 1 87.12 22 GLY B N 1
ATOM 1287 C CA . GLY B 1 22 ? -11.562 16.312 1.078 1 87.12 22 GLY B CA 1
ATOM 1288 C C . GLY B 1 22 ? -12.453 15.25 1.697 1 87.12 22 GLY B C 1
ATOM 1289 O O . GLY B 1 22 ? -13.375 14.758 1.052 1 87.12 22 GLY B O 1
ATOM 1290 N N . TYR B 1 23 ? -12.125 14.859 2.939 1 89.06 23 TYR B N 1
ATOM 1291 C CA . TYR B 1 23 ? -12.898 13.844 3.646 1 89.06 23 TYR B CA 1
ATOM 1292 C C . TYR B 1 23 ? -13.508 14.414 4.926 1 89.06 23 TYR B C 1
ATOM 1294 O O . TYR B 1 23 ? -13.062 14.086 6.027 1 89.06 23 TYR B O 1
ATOM 1302 N N . PRO B 1 24 ? -14.492 15.227 4.797 1 90.25 24 PRO B N 1
ATOM 1303 C CA . PRO B 1 24 ? -15.07 15.922 5.945 1 90.25 24 PRO B CA 1
ATOM 1304 C C . PRO B 1 24 ? -15.852 14.984 6.871 1 90.25 24 PRO B C 1
ATOM 1306 O O . PRO B 1 24 ? -17.078 14.984 6.852 1 90.25 24 PRO B O 1
ATOM 1309 N N . ILE B 1 25 ? -15.047 14.375 7.66 1 87.62 25 ILE B N 1
ATOM 1310 C CA . ILE B 1 25 ? -15.633 13.492 8.664 1 87.62 25 ILE B CA 1
ATOM 1311 C C . ILE B 1 25 ? -15.57 14.156 10.039 1 87.62 25 ILE B C 1
ATOM 1313 O O . ILE B 1 25 ? -14.758 15.047 10.266 1 87.62 25 ILE B O 1
ATOM 1317 N N . GLY B 1 26 ? -16.516 13.961 10.914 1 91.62 26 GLY B N 1
ATOM 1318 C CA . GLY B 1 26 ? -16.547 14.555 12.242 1 91.62 26 GLY B CA 1
ATOM 1319 C C . GLY B 1 26 ? -15.453 14.039 13.156 1 91.62 26 GLY B C 1
ATOM 1320 O O . GLY B 1 26 ? -14.773 13.062 12.828 1 91.62 26 GLY B O 1
ATOM 1321 N N . ALA B 1 27 ? -15.156 14.805 14.266 1 94.69 27 ALA B N 1
ATOM 1322 C CA . ALA B 1 27 ? -14.102 14.484 15.227 1 94.69 27 ALA B CA 1
ATOM 1323 C C . ALA B 1 27 ? -14.273 13.078 15.781 1 94.69 27 ALA B C 1
ATOM 1325 O O . ALA B 1 27 ? -13.289 12.344 15.945 1 94.69 27 ALA B O 1
ATOM 1326 N N . GLU B 1 28 ? -15.43 12.695 15.984 1 95.12 28 GLU B N 1
ATOM 1327 C CA . GLU B 1 28 ? -15.688 11.383 16.578 1 95.12 28 GLU B CA 1
ATOM 1328 C C . GLU B 1 28 ? -15.328 10.266 15.594 1 95.12 28 GLU B C 1
ATOM 1330 O O . GLU B 1 28 ? -14.703 9.273 15.984 1 95.12 28 GLU B O 1
ATOM 1335 N N . GLU B 1 29 ? -15.711 10.445 14.406 1 96.25 29 GLU B N 1
ATOM 1336 C CA . GLU B 1 29 ? -15.359 9.469 13.383 1 96.25 29 GLU B CA 1
ATOM 1337 C C . GLU B 1 29 ? -13.852 9.43 13.156 1 96.25 29 GLU B C 1
ATOM 1339 O O . GLU B 1 29 ? -13.266 8.352 13 1 96.25 29 GLU B O 1
ATOM 1344 N N . THR B 1 30 ? -13.273 10.594 13.125 1 96.88 30 THR B N 1
ATOM 1345 C CA . THR B 1 30 ? -11.82 10.672 13.008 1 96.88 30 THR B CA 1
ATOM 1346 C C . THR B 1 30 ? -11.148 9.906 14.141 1 96.88 30 THR B C 1
ATOM 1348 O O . THR B 1 30 ? -10.242 9.102 13.906 1 96.88 30 THR B O 1
ATOM 1351 N N . ALA B 1 31 ? -11.617 10.078 15.32 1 96.31 31 ALA B N 1
ATOM 1352 C CA . ALA B 1 31 ? -11.062 9.406 16.5 1 96.31 31 ALA B CA 1
ATOM 1353 C C . ALA B 1 31 ? -11.18 7.891 16.359 1 96.31 31 ALA B C 1
ATOM 1355 O O . ALA B 1 31 ? -10.227 7.16 16.656 1 96.31 31 ALA B O 1
ATOM 1356 N N . SER B 1 32 ? -12.305 7.484 15.945 1 96.56 32 SER B N 1
ATO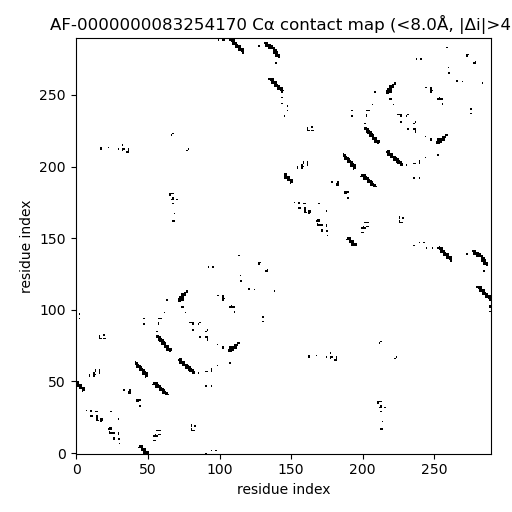M 1357 C CA . SER B 1 32 ? -12.555 6.055 15.781 1 96.56 32 SER B CA 1
ATOM 1358 C C . SER B 1 32 ? -11.617 5.445 14.742 1 96.56 32 SER B C 1
ATOM 1360 O O . SER B 1 32 ? -11.07 4.359 14.953 1 96.56 32 SER B O 1
ATOM 1362 N N . ARG B 1 33 ? -11.383 6.137 13.711 1 96.62 33 ARG B N 1
ATOM 1363 C CA . ARG B 1 33 ? -10.547 5.617 12.633 1 96.62 33 ARG B CA 1
ATOM 1364 C C . ARG B 1 33 ? -9.078 5.594 13.047 1 96.62 33 ARG B C 1
ATOM 1366 O O . ARG B 1 33 ? -8.359 4.637 12.742 1 96.62 33 ARG B O 1
ATOM 1373 N N . ILE B 1 34 ? -8.648 6.629 13.734 1 96.12 34 ILE B N 1
ATOM 1374 C CA . ILE B 1 34 ? -7.273 6.652 14.211 1 96.12 34 ILE B CA 1
ATOM 1375 C C . ILE B 1 34 ? -7.055 5.512 15.211 1 96.12 34 ILE B C 1
ATOM 1377 O O . ILE B 1 34 ? -6.031 4.824 15.156 1 96.12 34 ILE B O 1
ATOM 1381 N N . ALA B 1 35 ? -8.016 5.352 16.062 1 95 35 ALA B N 1
ATOM 1382 C CA . ALA B 1 35 ? -7.918 4.273 17.047 1 95 35 ALA B CA 1
ATOM 1383 C C . ALA B 1 35 ? -7.793 2.916 16.359 1 95 35 ALA B C 1
ATOM 1385 O O . ALA B 1 35 ? -6.992 2.076 16.781 1 95 35 ALA B O 1
ATOM 1386 N N . ALA B 1 36 ? -8.57 2.729 15.336 1 94.62 36 ALA B N 1
ATOM 1387 C CA . ALA B 1 36 ? -8.516 1.479 14.586 1 94.62 36 ALA B CA 1
ATOM 1388 C C . ALA B 1 36 ? -7.145 1.29 13.938 1 94.62 36 ALA B C 1
ATOM 1390 O O . ALA B 1 36 ? -6.582 0.194 13.969 1 94.62 36 ALA B O 1
ATOM 1391 N N . LEU B 1 37 ? -6.629 2.352 13.367 1 94.62 37 LEU B N 1
ATOM 1392 C CA . LEU B 1 37 ? -5.312 2.314 12.734 1 94.62 37 LEU B CA 1
ATOM 1393 C C . LEU B 1 37 ? -4.23 1.954 13.742 1 94.62 37 LEU B C 1
ATOM 1395 O O . LEU B 1 37 ? -3.352 1.141 13.453 1 94.62 37 LEU B O 1
ATOM 1399 N N . GLU B 1 38 ? -4.379 2.488 14.867 1 89.94 38 GLU B N 1
ATOM 1400 C CA . GLU B 1 38 ? -3.332 2.373 15.875 1 89.94 38 GLU B CA 1
ATOM 1401 C C . GLU B 1 38 ? -3.326 0.984 16.5 1 89.94 38 GLU B C 1
ATOM 1403 O O . GLU B 1 38 ? -2.391 0.629 17.234 1 89.94 38 GLU B O 1
ATOM 1408 N N . THR B 1 39 ? -4.359 0.177 16.281 1 91 39 THR B N 1
ATOM 1409 C CA . THR B 1 39 ? -4.336 -1.211 16.734 1 91 39 THR B CA 1
ATOM 1410 C C . THR B 1 39 ? -3.357 -2.033 15.906 1 91 39 THR B C 1
ATOM 1412 O O . THR B 1 39 ? -2.982 -3.143 16.297 1 91 39 THR B O 1
ATOM 1415 N N . GLU B 1 40 ? -3.031 -1.508 14.797 1 91.81 40 GLU B N 1
ATOM 1416 C CA . GLU B 1 40 ? -2.041 -2.15 13.938 1 91.81 40 GLU B CA 1
ATOM 1417 C C . GLU B 1 40 ? -0.623 -1.746 14.328 1 91.81 40 GLU B C 1
ATOM 1419 O O . GLU B 1 40 ? -0.261 -0.571 14.25 1 91.81 40 GLU B O 1
ATOM 1424 N N . ASP B 1 41 ? 0.173 -2.684 14.594 1 90.38 41 ASP B N 1
ATOM 1425 C CA . ASP B 1 41 ? 1.526 -2.41 15.07 1 90.38 41 ASP B CA 1
ATOM 1426 C C . ASP B 1 41 ? 2.379 -1.785 13.969 1 90.38 41 ASP B C 1
ATOM 1428 O O . ASP B 1 41 ? 3.404 -1.163 14.25 1 90.38 41 ASP B O 1
ATOM 1432 N N . THR B 1 42 ? 1.938 -1.935 12.773 1 93.12 42 THR B N 1
ATOM 1433 C CA . THR B 1 42 ? 2.742 -1.503 11.633 1 93.12 42 THR B CA 1
ATOM 1434 C C . THR B 1 42 ? 2.373 -0.082 11.219 1 93.12 42 THR B C 1
ATOM 1436 O O . THR B 1 42 ? 2.924 0.451 10.258 1 93.12 42 THR B O 1
ATOM 1439 N N . VAL B 1 43 ? 1.405 0.575 11.938 1 96.38 43 VAL B N 1
ATOM 1440 C CA . VAL B 1 43 ? 0.934 1.9 11.547 1 96.38 43 VAL B CA 1
ATOM 1441 C C . VAL B 1 43 ? 1.185 2.891 12.688 1 96.38 43 VAL B C 1
ATOM 1443 O O . VAL B 1 43 ? 0.92 2.586 13.852 1 96.38 43 VAL B O 1
ATOM 1446 N N . GLN B 1 44 ? 1.686 4.062 12.328 1 97 44 GLN B N 1
ATOM 1447 C CA . GLN B 1 44 ? 1.884 5.141 13.297 1 97 44 GLN B CA 1
ATOM 1448 C C . GLN B 1 44 ? 1.454 6.484 12.719 1 97 44 GLN B C 1
ATOM 1450 O O . GLN B 1 44 ? 1.711 6.773 11.547 1 97 44 GLN B O 1
ATOM 1455 N N . THR B 1 45 ? 0.802 7.223 13.516 1 98 45 THR B N 1
ATOM 1456 C CA . THR B 1 45 ? 0.326 8.547 13.141 1 98 45 THR B CA 1
ATOM 1457 C C . THR B 1 45 ? 1.083 9.633 13.906 1 98 45 THR B C 1
ATOM 1459 O O . THR B 1 45 ? 1.243 9.547 15.125 1 98 45 THR B O 1
ATOM 1462 N N . TYR B 1 46 ? 1.586 10.641 13.156 1 98.44 46 TYR B N 1
ATOM 1463 C CA . TYR B 1 46 ? 2.301 11.766 13.75 1 98.44 46 TYR B CA 1
ATOM 1464 C C . TYR B 1 46 ? 1.689 13.094 13.312 1 98.44 46 TYR B C 1
ATOM 1466 O O . TYR B 1 46 ? 1.055 13.172 12.258 1 98.44 46 TYR B O 1
ATOM 1474 N N . VAL B 1 47 ? 1.89 14.117 14.133 1 98.5 47 VAL B N 1
ATOM 1475 C CA . VAL B 1 47 ? 1.436 15.461 13.797 1 98.5 47 VAL B CA 1
ATOM 1476 C C . VAL B 1 47 ? 2.6 16.438 13.914 1 98.5 47 VAL B C 1
ATOM 1478 O O . VAL B 1 47 ? 3.516 16.234 14.711 1 98.5 47 VAL B O 1
ATOM 1481 N N . ALA B 1 48 ? 2.604 17.406 13.016 1 98.25 48 ALA B N 1
ATOM 1482 C CA . ALA B 1 48 ? 3.479 18.578 13.148 1 98.25 48 ALA B CA 1
ATOM 1483 C C . ALA B 1 48 ? 2.812 19.672 13.977 1 98.25 48 ALA B C 1
ATOM 1485 O O . ALA B 1 48 ? 1.757 20.188 13.609 1 98.25 48 ALA B O 1
ATOM 1486 N N . VAL B 1 49 ? 3.424 20.047 15.078 1 97.38 49 VAL B N 1
ATOM 1487 C CA . VAL B 1 49 ? 2.832 21 16.016 1 97.38 49 VAL B CA 1
ATOM 1488 C C . VAL B 1 49 ? 3.572 22.328 15.93 1 97.38 49 VAL B C 1
ATOM 1490 O O . VAL B 1 49 ? 4.805 22.375 16 1 97.38 49 VAL B O 1
ATOM 1493 N N . ARG B 1 50 ? 2.748 23.328 15.75 1 90.38 50 ARG B N 1
ATOM 1494 C CA . ARG B 1 50 ? 3.307 24.672 15.773 1 90.38 50 ARG B CA 1
ATOM 1495 C C . ARG B 1 50 ? 3.572 25.125 17.203 1 90.38 50 ARG B C 1
ATOM 1497 O O . ARG B 1 50 ? 2.643 25.25 18.016 1 90.38 50 ARG B O 1
ATOM 1504 N N . GLY B 1 51 ? 4.797 25.281 17.594 1 82.31 51 GLY B N 1
ATOM 1505 C CA . GLY B 1 51 ? 5.246 25.578 18.953 1 82.31 51 GLY B CA 1
ATOM 1506 C C . GLY B 1 51 ? 4.512 26.75 19.578 1 82.31 51 GLY B C 1
ATOM 1507 O O . GLY B 1 51 ? 4.129 26.688 20.734 1 82.31 51 GLY B O 1
ATOM 1508 N N . GLU B 1 52 ? 4.199 27.703 18.859 1 82.62 52 GLU B N 1
ATOM 1509 C CA . GLU B 1 52 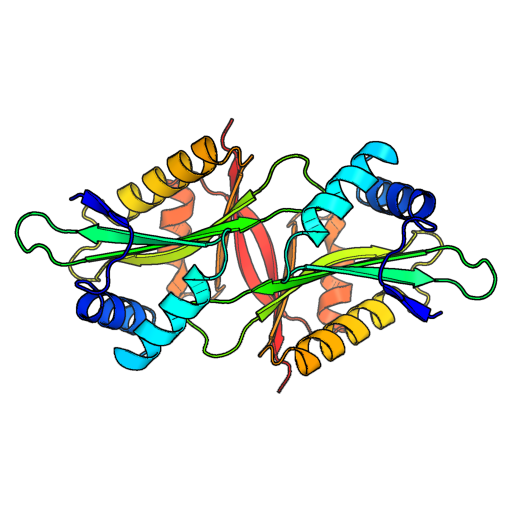? 3.617 28.906 19.438 1 82.62 52 GLU B CA 1
ATOM 1510 C C . GLU B 1 52 ? 2.158 28.688 19.812 1 82.62 52 GLU B C 1
ATOM 1512 O O . GLU B 1 52 ? 1.714 29.156 20.875 1 82.62 52 GLU B O 1
ATOM 1517 N N . SER B 1 53 ? 1.424 27.906 19.094 1 84.75 53 SER B N 1
ATOM 1518 C CA . SER B 1 53 ? -0.008 27.703 19.297 1 84.75 53 SER B CA 1
ATOM 1519 C C . SER B 1 53 ? -0.295 26.328 19.891 1 84.75 53 SER B C 1
ATOM 1521 O O . SER B 1 53 ? -1.375 26.094 20.438 1 84.75 53 SER B O 1
ATOM 1523 N N . GLY B 1 54 ? 0.694 25.453 19.75 1 92.31 54 GLY B N 1
ATOM 1524 C CA . GLY B 1 54 ? 0.466 24.078 20.188 1 92.31 54 GLY B CA 1
ATOM 1525 C C . GLY B 1 54 ? -0.5 23.328 19.281 1 92.31 54 GLY B C 1
ATOM 1526 O O . GLY B 1 54 ? -0.889 22.203 19.594 1 92.31 54 GLY B O 1
ATOM 1527 N N . LEU B 1 55 ? -0.889 23.969 18.172 1 94.75 55 LEU B N 1
ATOM 1528 C CA . LEU B 1 55 ? -1.85 23.375 17.25 1 94.75 55 LEU B CA 1
ATOM 1529 C C . LEU B 1 55 ? -1.154 22.438 16.266 1 94.75 55 LEU B C 1
ATOM 1531 O O . LEU B 1 55 ? -0.043 22.719 15.812 1 94.75 55 LEU B O 1
ATOM 1535 N N . ALA B 1 56 ? -1.852 21.328 15.984 1 97.38 56 ALA B N 1
ATOM 1536 C CA . ALA B 1 56 ? -1.375 20.469 14.906 1 97.38 56 ALA B CA 1
ATOM 1537 C C . ALA B 1 56 ? -1.713 21.047 13.539 1 97.38 56 ALA B C 1
ATOM 1539 O O . ALA B 1 56 ? -2.887 21.219 13.203 1 97.38 56 ALA B O 1
ATOM 1540 N N . VAL B 1 57 ? -0.691 21.328 12.781 1 97.25 57 VAL B N 1
ATOM 1541 C CA . VAL B 1 57 ? -0.908 22 11.5 1 97.25 57 VAL B CA 1
ATOM 1542 C C . VAL B 1 57 ? -0.517 21.062 10.359 1 97.25 57 VAL B C 1
ATOM 1544 O O . VAL B 1 57 ? -0.645 21.422 9.188 1 97.25 57 VAL B O 1
ATOM 1547 N N . GLY B 1 58 ? -0.004 19.906 10.594 1 98.06 58 GLY B N 1
ATOM 1548 C CA . GLY B 1 58 ? 0.334 18.859 9.656 1 98.06 58 GLY B CA 1
ATOM 1549 C C . GLY B 1 58 ? 0.091 17.469 10.211 1 98.06 58 GLY B C 1
ATOM 1550 O O . GLY B 1 58 ? 0.054 17.281 11.43 1 98.06 58 GLY B O 1
ATOM 1551 N N . LEU B 1 59 ? -0.095 16.547 9.359 1 98.12 59 LEU B N 1
ATOM 1552 C CA . LEU B 1 59 ? -0.412 15.164 9.695 1 98.12 59 LEU B CA 1
ATOM 1553 C C . LEU B 1 59 ? 0.262 14.211 8.719 1 98.12 59 LEU B C 1
ATOM 1555 O O . LEU B 1 59 ? 0.267 14.453 7.508 1 98.12 59 LEU B O 1
ATOM 1559 N N . ILE B 1 60 ? 0.86 13.156 9.273 1 98.44 60 ILE B N 1
ATOM 1560 C CA . ILE B 1 60 ? 1.441 12.109 8.438 1 98.44 60 ILE B CA 1
ATOM 1561 C C . ILE B 1 60 ? 1.145 10.742 9.047 1 98.44 60 ILE B C 1
ATOM 1563 O O . ILE B 1 60 ? 1.242 10.562 10.258 1 98.44 60 ILE B O 1
ATOM 1567 N N . CYS B 1 61 ? 0.702 9.852 8.289 1 98.25 61 CYS B N 1
ATOM 1568 C CA . CYS B 1 61 ? 0.505 8.453 8.672 1 98.25 61 CYS B CA 1
ATOM 1569 C C . CYS B 1 61 ? 1.486 7.543 7.945 1 98.25 61 CYS B C 1
ATOM 1571 O O . CYS B 1 61 ? 1.601 7.602 6.723 1 98.25 61 CYS B O 1
ATOM 1573 N N . LEU B 1 62 ? 2.193 6.762 8.727 1 98.31 62 LEU B N 1
ATOM 1574 C CA . LEU B 1 62 ? 3.242 5.887 8.211 1 98.31 62 LEU B CA 1
ATOM 1575 C C . LEU B 1 62 ? 2.895 4.422 8.453 1 98.31 62 LEU B C 1
ATOM 1577 O O . LEU B 1 62 ? 2.357 4.07 9.508 1 98.31 62 LEU B O 1
ATOM 1581 N N . ARG B 1 63 ? 3.16 3.607 7.473 1 97.5 63 ARG B N 1
ATOM 1582 C CA . ARG B 1 63 ? 2.9 2.172 7.543 1 97.5 63 ARG B CA 1
ATOM 1583 C C . ARG B 1 63 ? 4.129 1.373 7.113 1 97.5 63 ARG B C 1
ATOM 1585 O O . ARG B 1 63 ? 4.789 1.718 6.129 1 97.5 63 ARG B O 1
ATOM 1592 N N . LEU B 1 64 ? 4.453 0.357 7.879 1 96.25 64 LEU B N 1
ATOM 1593 C CA . LEU B 1 64 ? 5.473 -0.599 7.453 1 96.25 64 LEU B CA 1
ATOM 1594 C C . LEU B 1 64 ? 4.84 -1.784 6.734 1 96.25 64 LEU B C 1
ATOM 1596 O O . LEU B 1 64 ? 3.945 -2.439 7.273 1 96.25 64 LEU B O 1
ATOM 1600 N N . LEU B 1 65 ? 5.285 -2.051 5.562 1 96.06 65 LEU B N 1
ATOM 1601 C CA . LEU B 1 65 ? 4.738 -3.113 4.727 1 96.06 65 LEU B CA 1
ATOM 1602 C C . LEU B 1 65 ? 5.785 -4.195 4.469 1 96.06 65 LEU B C 1
ATOM 1604 O O . LEU B 1 65 ? 6.875 -3.902 3.973 1 96.06 65 LEU B O 1
ATOM 1608 N N . ARG B 1 66 ? 5.457 -5.406 4.742 1 95.25 66 ARG B N 1
ATOM 1609 C CA . ARG B 1 66 ? 6.273 -6.539 4.316 1 95.25 66 ARG B CA 1
ATOM 1610 C C . ARG B 1 66 ? 5.777 -7.109 2.992 1 95.25 66 ARG B C 1
ATOM 1612 O O . ARG B 1 66 ? 4.59 -7.008 2.674 1 95.25 66 ARG B O 1
ATOM 1619 N N . ALA B 1 67 ? 6.66 -7.566 2.275 1 93.56 67 ALA B N 1
ATOM 1620 C CA . ALA B 1 67 ? 6.355 -8.188 0.987 1 93.56 67 ALA B CA 1
ATOM 1621 C C . ALA B 1 67 ? 7.246 -9.398 0.737 1 93.56 67 ALA B C 1
ATOM 1623 O O . ALA B 1 67 ? 8.367 -9.469 1.241 1 93.56 67 ALA B O 1
ATOM 1624 N N . LEU B 1 68 ? 6.738 -10.281 -0.029 1 93.19 68 LEU B N 1
ATOM 1625 C CA . LEU B 1 68 ? 7.473 -11.508 -0.312 1 93.19 68 LEU B CA 1
ATOM 1626 C C . LEU B 1 68 ? 8.703 -11.219 -1.162 1 93.19 68 LEU B C 1
ATOM 1628 O O . LEU B 1 68 ? 9.711 -11.93 -1.067 1 93.19 68 LEU B O 1
ATOM 1632 N N . GLU B 1 69 ? 8.664 -10.188 -1.896 1 90.75 69 GLU B N 1
ATOM 1633 C CA . GLU B 1 69 ? 9.703 -9.836 -2.854 1 90.75 69 GLU B CA 1
ATOM 1634 C C . GLU B 1 69 ? 10.93 -9.266 -2.146 1 90.75 69 GLU B C 1
ATOM 1636 O O . GLU B 1 69 ? 12.031 -9.266 -2.705 1 90.75 69 GLU B O 1
ATOM 1641 N N . TYR B 1 70 ? 10.719 -8.766 -0.914 1 90.31 70 TYR B N 1
ATOM 1642 C CA . TYR B 1 70 ? 11.797 -8 -0.293 1 90.31 70 TYR B CA 1
ATOM 1643 C C . TYR B 1 70 ? 12.195 -8.617 1.045 1 90.31 70 TYR B C 1
ATOM 1645 O O . TYR B 1 70 ? 11.344 -9.109 1.788 1 90.31 70 TYR B O 1
ATOM 1653 N N . ALA B 1 71 ? 13.438 -8.547 1.284 1 91 71 ALA B N 1
ATOM 1654 C CA . ALA B 1 71 ? 13.938 -9.023 2.57 1 91 71 ALA B CA 1
ATOM 1655 C C . ALA B 1 71 ? 13.555 -8.07 3.695 1 91 71 ALA B C 1
ATOM 1657 O O . ALA B 1 71 ? 13.211 -8.5 4.797 1 91 71 ALA B O 1
ATOM 1658 N N . ASN B 1 72 ? 13.688 -6.781 3.387 1 93.88 72 ASN B N 1
ATOM 1659 C CA . ASN B 1 72 ? 13.352 -5.734 4.344 1 93.88 72 ASN B CA 1
ATOM 1660 C C . ASN B 1 72 ? 11.992 -5.109 4.031 1 93.88 72 ASN B C 1
ATOM 1662 O O . ASN B 1 72 ? 11.539 -5.141 2.885 1 93.88 72 ASN B O 1
ATOM 1666 N N . PRO B 1 73 ? 11.367 -4.535 5.023 1 95.75 73 PRO B N 1
ATOM 1667 C CA . PRO B 1 73 ? 10.078 -3.891 4.773 1 95.75 73 PRO B CA 1
ATOM 1668 C C . PRO B 1 73 ? 10.211 -2.604 3.961 1 95.75 73 PRO B C 1
ATOM 1670 O O . PRO B 1 73 ? 11.32 -2.113 3.748 1 95.75 73 PRO B O 1
ATOM 1673 N N . ILE B 1 74 ? 9.055 -2.191 3.469 1 96.81 74 ILE B N 1
ATOM 1674 C CA . ILE B 1 74 ? 8.898 -0.898 2.811 1 96.81 74 ILE B CA 1
ATOM 1675 C C . ILE B 1 74 ? 8.086 0.039 3.705 1 96.81 74 ILE B C 1
ATOM 1677 O O . ILE B 1 74 ? 7.113 -0.38 4.336 1 96.81 74 ILE B O 1
ATOM 1681 N N . ALA B 1 75 ? 8.531 1.245 3.777 1 98.31 75 ALA B N 1
ATOM 1682 C CA . ALA B 1 75 ? 7.75 2.252 4.492 1 98.31 75 ALA B CA 1
ATOM 1683 C C . ALA B 1 75 ? 6.805 2.988 3.545 1 98.31 75 ALA B C 1
ATOM 1685 O O . ALA B 1 75 ? 7.211 3.406 2.459 1 98.31 75 ALA B O 1
ATOM 1686 N N . GLN B 1 76 ? 5.598 3.102 3.982 1 98.5 76 GLN B N 1
ATOM 1687 C CA . GLN B 1 76 ? 4.617 3.818 3.174 1 98.5 76 GLN B CA 1
ATOM 1688 C C . GLN B 1 76 ? 4.133 5.078 3.887 1 98.5 76 GLN B C 1
ATOM 1690 O O . GLN B 1 76 ? 3.75 5.027 5.055 1 98.5 76 GLN B O 1
ATOM 1695 N N . VAL B 1 77 ? 4.238 6.199 3.201 1 98.56 77 VAL B N 1
ATOM 1696 C CA . VAL B 1 77 ? 3.479 7.379 3.6 1 98.56 77 VAL B CA 1
ATOM 1697 C C . VAL B 1 77 ? 2.033 7.246 3.125 1 98.56 77 VAL B C 1
ATOM 1699 O O . VAL B 1 77 ? 1.739 7.457 1.947 1 98.56 77 VAL B O 1
ATOM 1702 N N . SER B 1 78 ? 1.167 6.938 4.039 1 96.94 78 SER B N 1
ATOM 1703 C CA . SER B 1 78 ? -0.207 6.633 3.656 1 96.94 78 SER B CA 1
ATOM 1704 C C . SER B 1 78 ? -1.071 7.887 3.648 1 96.94 78 SER B C 1
ATOM 1706 O O . SER B 1 78 ? -2.158 7.895 3.066 1 96.94 78 SER B O 1
ATOM 1708 N N . LEU B 1 79 ? -0.674 8.93 4.316 1 96.75 79 LEU B N 1
ATOM 1709 C CA . LEU B 1 79 ? -1.377 10.211 4.375 1 96.75 79 LEU B CA 1
ATOM 1710 C C . LEU B 1 79 ? -0.415 11.344 4.711 1 96.75 79 LEU B C 1
ATOM 1712 O O . LEU B 1 79 ? 0.444 11.203 5.582 1 96.75 79 LEU B O 1
ATOM 1716 N N . LEU B 1 80 ? -0.549 12.375 4.043 1 97.38 80 LEU B N 1
ATOM 1717 C CA . LEU B 1 80 ? 0.198 13.602 4.289 1 97.38 80 LEU B CA 1
ATOM 1718 C C . LEU B 1 80 ? -0.663 14.828 4.008 1 97.38 80 LEU B C 1
ATOM 1720 O O . LEU B 1 80 ? -1.234 14.953 2.922 1 97.38 80 LEU B O 1
ATOM 1724 N N . VAL B 1 81 ? -0.75 15.672 4.992 1 96.81 81 VAL B N 1
ATOM 1725 C CA . VAL B 1 81 ? -1.517 16.891 4.781 1 96.81 81 VAL B CA 1
ATOM 1726 C C . VAL B 1 81 ? -0.963 18.016 5.668 1 96.81 81 VAL B C 1
ATOM 1728 O O . VAL B 1 81 ? -0.543 17.766 6.797 1 96.81 81 VAL B O 1
ATOM 1731 N N . VAL B 1 82 ? -0.863 19.156 5.152 1 96.81 82 VAL B N 1
ATOM 1732 C CA . VAL B 1 82 ? -0.499 20.375 5.859 1 96.81 82 VAL B CA 1
ATOM 1733 C C . VAL B 1 82 ? -1.607 21.422 5.699 1 96.81 82 VAL B C 1
ATOM 1735 O O . VAL B 1 82 ? -2.158 21.578 4.609 1 96.81 82 VAL B O 1
ATOM 1738 N N . LYS B 1 83 ? -1.908 22.078 6.742 1 95.25 83 LYS B N 1
ATOM 1739 C CA . LYS B 1 83 ? -2.891 23.156 6.645 1 95.25 83 LYS B CA 1
ATOM 1740 C C . LYS B 1 83 ? -2.553 24.109 5.5 1 95.25 83 LYS B C 1
ATOM 1742 O O . LYS B 1 83 ? -1.391 24.469 5.312 1 95.25 83 LYS B O 1
ATOM 1747 N N . GLU B 1 84 ? -3.611 24.469 4.82 1 92.19 84 GLU B N 1
ATOM 1748 C CA . GLU B 1 84 ? -3.416 25.281 3.623 1 92.19 84 GLU B CA 1
ATOM 1749 C C . GLU B 1 84 ? -2.652 26.562 3.945 1 92.19 84 GLU B C 1
ATOM 1751 O O . GLU B 1 84 ? -1.701 26.922 3.246 1 92.19 84 GLU B O 1
ATOM 1756 N N . GLU B 1 85 ? -2.996 27.219 5.016 1 90.62 85 GLU B N 1
ATOM 1757 C CA . GLU B 1 85 ? -2.41 28.5 5.398 1 90.62 85 GLU B CA 1
ATOM 1758 C C . GLU B 1 85 ? -0.969 28.328 5.871 1 90.62 85 GLU B C 1
ATOM 1760 O O . GLU B 1 85 ? -0.236 29.312 6.016 1 90.62 85 GLU B O 1
ATOM 1765 N N . GLU B 1 86 ? -0.598 27.031 6.074 1 91.62 86 GLU B N 1
ATOM 1766 C CA . GLU B 1 86 ? 0.738 26.75 6.586 1 91.62 86 GLU B CA 1
ATOM 1767 C C . GLU B 1 86 ? 1.605 26.078 5.523 1 91.62 86 GLU B C 1
ATOM 1769 O O . GLU B 1 86 ? 2.678 25.562 5.832 1 91.62 86 GLU B O 1
ATOM 1774 N N . GLN B 1 87 ? 1.127 26.062 4.316 1 90.75 87 GLN B N 1
ATOM 1775 C CA . GLN B 1 87 ? 1.891 25.453 3.234 1 90.75 87 GLN B CA 1
ATOM 1776 C C . GLN B 1 87 ? 2.938 26.422 2.689 1 90.75 87 GLN B C 1
ATOM 1778 O O . GLN B 1 87 ? 2.85 27.625 2.912 1 90.75 87 GLN B O 1
ATOM 1783 N N . GLY B 1 88 ? 3.977 25.875 2.156 1 90.81 88 GLY B N 1
ATOM 1784 C CA . GLY B 1 88 ? 5.008 26.688 1.538 1 90.81 88 GLY B CA 1
ATOM 1785 C C . GLY B 1 88 ? 6.039 27.203 2.529 1 90.81 88 GLY B C 1
ATOM 1786 O O . GLY B 1 88 ? 6.879 28.031 2.184 1 90.81 88 GLY B O 1
ATOM 1787 N N . VAL B 1 89 ? 5.926 26.703 3.738 1 91.75 89 VAL B N 1
ATOM 1788 C CA . VAL B 1 89 ? 6.863 27.203 4.742 1 91.75 89 VAL B CA 1
ATOM 1789 C C . VAL B 1 89 ? 7.727 26.047 5.258 1 91.75 89 VAL B C 1
ATOM 1791 O O . VAL B 1 89 ? 8.32 26.141 6.332 1 91.75 89 VAL B O 1
ATOM 1794 N N . GLY B 1 90 ? 7.652 24.891 4.609 1 95.31 90 GLY B N 1
ATOM 1795 C CA . GLY B 1 90 ? 8.609 23.844 4.887 1 95.31 90 GLY B CA 1
ATOM 1796 C C . GLY B 1 90 ? 8.039 22.719 5.742 1 95.31 90 GLY B C 1
ATOM 1797 O O . GLY B 1 90 ? 8.734 21.75 6.047 1 95.31 90 GLY B O 1
ATOM 1798 N N . ILE B 1 91 ? 6.816 22.766 6.152 1 96.38 91 ILE B N 1
ATOM 1799 C CA . ILE B 1 91 ? 6.219 21.766 7.031 1 96.38 91 ILE B CA 1
ATOM 1800 C C . ILE B 1 91 ? 6.129 20.422 6.309 1 96.38 91 ILE B C 1
ATOM 1802 O O . ILE B 1 91 ? 6.477 19.375 6.875 1 96.38 91 ILE B O 1
ATOM 1806 N N . GLY B 1 92 ? 5.68 20.453 5.062 1 97.44 92 GLY B N 1
ATOM 1807 C CA . GLY B 1 92 ? 5.645 19.234 4.27 1 97.44 92 GLY B CA 1
ATOM 1808 C C . GLY B 1 92 ? 7.004 18.578 4.125 1 97.44 92 GLY B C 1
ATOM 1809 O O . GLY B 1 92 ? 7.129 17.359 4.258 1 97.44 92 GLY B O 1
ATOM 1810 N N . GLN B 1 93 ? 7.965 19.438 3.867 1 97.5 93 GLN B N 1
ATOM 1811 C CA . GLN B 1 93 ? 9.336 18.953 3.744 1 97.5 93 GLN B CA 1
ATOM 1812 C C . GLN B 1 93 ? 9.805 18.297 5.039 1 97.5 93 GLN B C 1
ATOM 1814 O O . GLN B 1 93 ? 10.438 17.234 5.012 1 97.5 93 GLN B O 1
ATOM 1819 N N . ALA B 1 94 ? 9.516 18.906 6.109 1 97.81 94 ALA B N 1
ATOM 1820 C CA . ALA B 1 94 ? 9.906 18.375 7.41 1 97.81 94 ALA B CA 1
ATOM 1821 C C . ALA B 1 94 ? 9.234 17.031 7.684 1 97.81 94 ALA B C 1
ATOM 1823 O O . ALA B 1 94 ? 9.859 16.109 8.203 1 97.81 94 ALA B O 1
ATOM 1824 N N . LEU B 1 95 ? 7.969 16.906 7.359 1 98.44 95 LEU B N 1
ATOM 1825 C CA . LEU B 1 95 ? 7.223 15.664 7.555 1 98.44 95 LEU B CA 1
ATOM 1826 C C . LEU B 1 95 ? 7.793 14.539 6.691 1 98.44 95 LEU B C 1
ATOM 1828 O O . LEU B 1 95 ? 7.941 13.406 7.156 1 98.44 95 LEU B O 1
ATOM 1832 N N . MET B 1 96 ? 8.156 14.859 5.449 1 98.31 96 MET B N 1
ATOM 1833 C CA . MET B 1 96 ? 8.734 13.859 4.559 1 98.31 96 MET B CA 1
ATOM 1834 C C . MET B 1 96 ? 10.109 13.422 5.043 1 98.31 96 MET B C 1
ATOM 1836 O O . MET B 1 96 ? 10.453 12.242 4.977 1 98.31 96 MET B O 1
ATOM 1840 N N . ALA B 1 97 ? 10.906 14.383 5.508 1 97.88 97 ALA B N 1
ATOM 1841 C CA . ALA B 1 97 ? 12.211 14.047 6.09 1 97.88 97 ALA B CA 1
ATOM 1842 C C . ALA B 1 97 ? 12.047 13.141 7.309 1 97.88 97 ALA B C 1
ATOM 1844 O O . ALA B 1 97 ? 12.82 12.195 7.492 1 97.88 97 ALA B O 1
ATOM 1845 N N . PHE B 1 98 ? 11.109 13.453 8.109 1 98.31 98 PHE B N 1
ATOM 1846 C CA . PHE B 1 98 ? 10.805 12.617 9.258 1 98.31 98 PHE B CA 1
ATOM 1847 C C . PHE B 1 98 ? 10.445 11.203 8.82 1 98.31 98 PHE B C 1
ATOM 1849 O O . PHE B 1 98 ? 10.906 10.227 9.414 1 98.31 98 PHE B O 1
ATOM 1856 N N . ALA B 1 99 ? 9.586 11.062 7.781 1 98.56 99 ALA B N 1
ATOM 1857 C CA . ALA B 1 99 ? 9.203 9.758 7.238 1 98.56 99 ALA B CA 1
ATOM 1858 C C . ALA B 1 99 ? 10.43 8.961 6.812 1 98.56 99 ALA B C 1
ATOM 1860 O O . ALA B 1 99 ? 10.508 7.754 7.055 1 98.56 99 ALA B O 1
ATOM 1861 N N . ASP B 1 100 ? 11.383 9.648 6.164 1 98.12 100 ASP B N 1
ATOM 1862 C CA . ASP B 1 100 ? 12.617 8.984 5.75 1 98.12 100 ASP B CA 1
ATOM 1863 C C . ASP B 1 100 ? 13.375 8.438 6.957 1 98.12 100 ASP B C 1
ATOM 1865 O O . ASP B 1 100 ? 13.812 7.285 6.949 1 98.12 100 ASP B O 1
ATOM 1869 N N . GLN B 1 101 ? 13.555 9.258 7.934 1 97.94 101 GLN B N 1
ATOM 1870 C CA . GLN B 1 101 ? 14.273 8.844 9.133 1 97.94 101 GLN B CA 1
ATOM 1871 C C . GLN B 1 101 ? 13.539 7.703 9.844 1 97.94 101 GLN B C 1
ATOM 1873 O O . GLN B 1 101 ? 14.172 6.75 10.305 1 97.94 101 GLN B O 1
ATOM 1878 N N . TRP B 1 102 ? 12.242 7.848 9.961 1 97.94 102 TRP B N 1
ATOM 1879 C CA . TRP B 1 102 ? 11.406 6.801 10.539 1 97.94 102 TRP B CA 1
ATOM 1880 C C . TRP B 1 102 ? 11.609 5.477 9.812 1 97.94 102 TRP B C 1
ATOM 1882 O O . TRP B 1 102 ? 11.758 4.43 10.445 1 97.94 102 TRP B O 1
ATOM 1892 N N . ALA B 1 103 ? 11.609 5.535 8.516 1 98.19 103 ALA B N 1
ATOM 1893 C CA . ALA B 1 103 ? 11.789 4.359 7.668 1 98.19 103 ALA B CA 1
ATOM 1894 C C . ALA B 1 103 ? 13.156 3.725 7.906 1 98.19 103 ALA B C 1
ATOM 1896 O O . ALA B 1 103 ? 13.266 2.504 8.047 1 98.19 103 ALA B O 1
ATOM 1897 N N . ILE B 1 104 ? 14.164 4.562 7.992 1 97.69 104 ILE B N 1
ATOM 1898 C CA . ILE B 1 104 ? 15.531 4.09 8.219 1 97.69 104 ILE B CA 1
ATOM 1899 C C . ILE B 1 104 ? 15.609 3.381 9.57 1 97.69 104 ILE B C 1
ATOM 1901 O O . ILE B 1 104 ? 16.156 2.277 9.664 1 97.69 104 ILE B O 1
ATOM 1905 N N . ARG B 1 105 ? 15.062 3.953 10.547 1 97 105 ARG B N 1
ATOM 1906 C CA . ARG B 1 105 ? 15.094 3.383 11.891 1 97 105 ARG B CA 1
ATOM 1907 C C . ARG B 1 105 ? 14.336 2.059 11.938 1 97 105 ARG B C 1
ATOM 1909 O O . ARG B 1 105 ? 14.695 1.163 12.703 1 97 105 ARG B O 1
ATOM 1916 N N . ALA B 1 106 ? 13.32 1.919 11.102 1 96 106 ALA B N 1
ATOM 1917 C CA . ALA B 1 106 ? 12.5 0.711 11.062 1 96 106 ALA B CA 1
ATOM 1918 C C . ALA B 1 106 ? 13.148 -0.367 10.203 1 96 106 ALA B C 1
ATOM 1920 O O . ALA B 1 106 ? 12.617 -1.472 10.07 1 96 106 ALA B O 1
ATOM 1921 N N . GLY B 1 107 ? 14.273 -0.025 9.508 1 96.19 107 GLY B N 1
ATOM 1922 C CA . GLY B 1 107 ? 14.977 -0.982 8.664 1 96.19 107 GLY B CA 1
ATOM 1923 C C . GLY B 1 107 ? 14.352 -1.126 7.289 1 96.19 107 GLY B C 1
ATOM 1924 O O . GLY B 1 107 ? 14.531 -2.15 6.625 1 96.19 107 GLY B O 1
ATOM 1925 N N . ALA B 1 108 ? 13.523 -0.17 6.898 1 97.19 108 ALA B N 1
ATOM 1926 C CA . ALA B 1 108 ? 12.906 -0.216 5.574 1 97.19 108 ALA B CA 1
ATOM 1927 C C . ALA B 1 108 ? 13.938 0.054 4.48 1 97.19 108 ALA B C 1
ATOM 1929 O O . ALA B 1 108 ? 14.875 0.831 4.68 1 97.19 108 ALA B O 1
ATOM 1930 N N . GLU B 1 109 ? 13.719 -0.551 3.383 1 94.44 109 GLU B N 1
ATOM 1931 C CA . GLU B 1 109 ? 14.648 -0.38 2.271 1 94.44 109 GLU B CA 1
ATOM 1932 C C . GLU B 1 109 ? 14.266 0.815 1.405 1 94.44 109 GLU B C 1
ATOM 1934 O O . GLU B 1 109 ? 15.094 1.352 0.669 1 94.44 109 GLU B O 1
ATOM 1939 N N . SER B 1 110 ? 13.055 1.206 1.43 1 97.25 110 SER B N 1
ATOM 1940 C CA . SER B 1 110 ? 12.547 2.309 0.623 1 97.25 110 SER B CA 1
ATOM 1941 C C . SER B 1 110 ? 11.312 2.939 1.263 1 97.25 110 SER B C 1
ATOM 1943 O O . SER B 1 110 ? 10.734 2.375 2.195 1 97.25 110 SER B O 1
ATOM 1945 N N . VAL B 1 111 ? 11.031 4.113 0.835 1 98.62 111 VAL B N 1
ATOM 1946 C CA . VAL B 1 111 ? 9.781 4.797 1.173 1 98.62 111 VAL B CA 1
ATOM 1947 C C . VAL B 1 111 ? 8.93 4.961 -0.082 1 98.62 111 VAL B C 1
ATOM 1949 O O . VAL B 1 111 ? 9.445 5.316 -1.147 1 98.62 111 VAL B O 1
ATOM 1952 N N . VAL B 1 112 ? 7.668 4.641 0.076 1 98.5 112 VAL B N 1
ATOM 1953 C CA . VAL B 1 112 ? 6.781 4.773 -1.073 1 98.5 112 VAL B CA 1
ATOM 1954 C C . VAL B 1 112 ? 5.523 5.543 -0.668 1 98.5 112 VAL B C 1
ATOM 1956 O O . VAL B 1 112 ? 5.238 5.695 0.522 1 98.5 112 VAL B O 1
ATOM 1959 N N . LEU B 1 113 ? 4.824 6.055 -1.599 1 98.44 113 LEU B N 1
ATOM 1960 C CA . LEU B 1 113 ? 3.48 6.602 -1.465 1 98.44 113 LEU B CA 1
ATOM 1961 C C . LEU B 1 113 ? 2.727 6.52 -2.787 1 98.44 113 LEU B C 1
ATOM 1963 O O . LEU B 1 113 ? 3.324 6.25 -3.832 1 98.44 113 LEU B O 1
ATOM 1967 N N . THR B 1 114 ? 1.424 6.621 -2.674 1 97.62 114 THR B N 1
ATOM 1968 C CA . THR B 1 114 ? 0.58 6.699 -3.861 1 97.62 114 THR B CA 1
ATOM 1969 C C . THR B 1 114 ? -0.193 8.016 -3.891 1 97.62 114 THR B C 1
ATOM 1971 O O . THR B 1 114 ? -0.54 8.562 -2.842 1 97.62 114 THR B O 1
ATOM 1974 N N . SER B 1 115 ? -0.359 8.523 -5.027 1 97.19 115 SER B N 1
ATOM 1975 C CA . SER B 1 115 ? -1.098 9.766 -5.238 1 97.19 115 SER B CA 1
ATOM 1976 C C . SER B 1 115 ? -1.982 9.68 -6.477 1 97.19 115 SER B C 1
ATOM 1978 O O . SER B 1 115 ? -1.582 9.102 -7.492 1 97.19 115 SER B O 1
ATOM 1980 N N . GLY B 1 116 ? -3.135 10.219 -6.363 1 95.81 116 GLY B N 1
ATOM 1981 C CA . GLY B 1 116 ? -4.102 10.148 -7.445 1 95.81 116 GLY B CA 1
ATOM 1982 C C . GLY B 1 116 ? -3.602 10.773 -8.734 1 95.81 116 GLY B C 1
ATOM 1983 O O . GLY B 1 116 ? -2.619 11.523 -8.727 1 95.81 116 GLY B O 1
ATOM 1984 N N . ILE B 1 117 ? -4.309 10.523 -9.812 1 93.69 117 ILE B N 1
ATOM 1985 C CA . ILE B 1 117 ? -3.836 10.922 -11.133 1 93.69 117 ILE B CA 1
ATOM 1986 C C . ILE B 1 117 ? -4.535 12.203 -11.57 1 93.69 117 ILE B C 1
ATOM 1988 O O . ILE B 1 117 ? -4.273 12.727 -12.656 1 93.69 117 ILE B O 1
ATOM 1992 N N . LYS B 1 118 ? -5.375 12.797 -10.773 1 92.75 118 LYS B N 1
ATOM 1993 C CA . LYS B 1 118 ? -6.125 13.992 -11.141 1 92.75 118 LYS B CA 1
ATOM 1994 C C . LYS B 1 118 ? -5.223 15.227 -11.172 1 92.75 118 LYS B C 1
ATOM 1996 O O . LYS B 1 118 ? -4.238 15.297 -10.438 1 92.75 118 LYS B O 1
ATOM 2001 N N . PRO B 1 119 ? -5.637 16.219 -11.984 1 93.38 119 PRO B N 1
ATOM 2002 C CA . PRO B 1 119 ? -4.809 17.422 -12.133 1 93.38 119 PRO B CA 1
ATOM 2003 C C . PRO B 1 119 ? -4.574 18.141 -10.812 1 93.38 119 PRO B C 1
ATOM 2005 O O . PRO B 1 119 ? -3.529 18.766 -10.625 1 93.38 119 PRO B O 1
ATOM 2008 N N . GLU B 1 120 ? -5.52 18.016 -9.898 1 91.19 120 GLU B N 1
ATOM 2009 C CA . GLU B 1 120 ? -5.422 18.703 -8.617 1 91.19 120 GLU B CA 1
ATOM 2010 C C . GLU B 1 120 ? -4.246 18.172 -7.797 1 91.19 120 GLU B C 1
ATOM 2012 O O . GLU B 1 120 ? -3.832 18.797 -6.82 1 91.19 120 GLU B O 1
ATOM 2017 N N . ARG B 1 121 ? -3.672 17.031 -8.234 1 94.19 121 ARG B N 1
ATOM 2018 C CA . ARG B 1 121 ? -2.588 16.406 -7.48 1 94.19 121 ARG B CA 1
ATOM 2019 C C . ARG B 1 121 ? -1.229 16.797 -8.062 1 94.19 121 ARG B C 1
ATOM 2021 O O . ARG B 1 121 ? -0.19 16.406 -7.52 1 94.19 121 ARG B O 1
ATOM 2028 N N . GLU B 1 122 ? -1.228 17.578 -9.141 1 95.25 122 GLU B N 1
ATOM 2029 C CA . GLU B 1 122 ? 0.016 17.891 -9.836 1 95.25 122 GLU B CA 1
ATOM 2030 C C . GLU B 1 122 ? 0.995 18.625 -8.922 1 95.25 122 GLU B C 1
ATOM 2032 O O . GLU B 1 122 ? 2.205 18.391 -8.992 1 95.25 122 GLU B O 1
ATOM 2037 N N . ARG B 1 123 ? 0.493 19.547 -8.102 1 93.88 123 ARG B N 1
ATOM 2038 C CA . ARG B 1 123 ? 1.347 20.266 -7.16 1 93.88 123 ARG B CA 1
ATOM 2039 C C . ARG B 1 123 ? 1.975 19.297 -6.156 1 93.88 123 ARG B C 1
ATOM 2041 O O . ARG B 1 123 ? 3.16 19.406 -5.836 1 93.88 123 ARG B O 1
ATOM 2048 N N . ALA B 1 124 ? 1.152 18.344 -5.641 1 95.06 124 ALA B N 1
ATOM 2049 C CA . ALA B 1 124 ? 1.671 17.344 -4.723 1 95.06 124 ALA B CA 1
ATOM 2050 C C . ALA B 1 124 ? 2.732 16.484 -5.395 1 95.06 124 ALA B C 1
ATOM 2052 O O . ALA B 1 124 ? 3.762 16.172 -4.793 1 95.06 124 ALA B O 1
ATOM 2053 N N . HIS B 1 125 ? 2.512 16.094 -6.691 1 98 125 HIS B N 1
ATOM 2054 C CA . HIS B 1 125 ? 3.479 15.297 -7.438 1 98 125 HIS B CA 1
ATOM 2055 C C . HIS B 1 125 ? 4.82 16.016 -7.543 1 98 125 HIS B C 1
ATOM 2057 O O . HIS B 1 125 ? 5.871 15.406 -7.312 1 98 125 HIS B O 1
ATOM 2063 N N . ALA B 1 126 ? 4.754 17.297 -7.887 1 97.44 126 ALA B N 1
ATOM 2064 C CA . ALA B 1 126 ? 5.973 18.094 -7.977 1 97.44 126 ALA B CA 1
ATOM 2065 C C . ALA B 1 126 ? 6.688 18.156 -6.633 1 97.44 126 ALA B C 1
ATOM 2067 O O . ALA B 1 126 ? 7.918 18.094 -6.574 1 97.44 126 ALA B O 1
ATOM 2068 N N . PHE B 1 127 ? 5.93 18.359 -5.602 1 97.56 127 PHE B N 1
ATOM 2069 C CA . PHE B 1 127 ? 6.477 18.375 -4.25 1 97.56 127 PHE B CA 1
ATOM 2070 C C . PHE B 1 127 ? 7.211 17.078 -3.941 1 97.56 127 PHE B C 1
ATOM 2072 O O . PHE B 1 127 ? 8.352 17.109 -3.465 1 97.56 127 PHE B O 1
ATOM 2079 N N . TYR B 1 128 ? 6.609 15.875 -4.227 1 98.25 128 TYR B N 1
ATOM 2080 C CA . TYR B 1 128 ? 7.234 14.586 -3.957 1 98.25 128 TYR B CA 1
ATOM 2081 C C . TYR B 1 128 ? 8.531 14.422 -4.742 1 98.25 128 TYR B C 1
ATOM 2083 O O . TYR B 1 128 ? 9.523 13.93 -4.215 1 98.25 128 TYR B O 1
ATOM 2091 N N . LYS B 1 129 ? 8.484 14.867 -5.996 1 98.19 129 LYS B N 1
ATOM 2092 C CA . LYS B 1 129 ? 9.68 14.789 -6.832 1 98.19 129 LYS B CA 1
ATOM 2093 C C . LYS B 1 129 ? 10.812 15.633 -6.254 1 98.19 129 LYS B C 1
ATOM 2095 O O . LYS B 1 129 ? 11.969 15.203 -6.242 1 98.19 129 LYS B O 1
ATOM 2100 N N . ARG B 1 130 ? 10.484 16.797 -5.746 1 97.25 130 ARG B N 1
ATOM 2101 C CA . ARG B 1 130 ? 11.477 17.656 -5.117 1 97.25 130 ARG B CA 1
ATOM 2102 C C . ARG B 1 130 ? 12.039 17.016 -3.852 1 97.25 130 ARG B C 1
ATOM 2104 O O . ARG B 1 130 ? 13.156 17.328 -3.445 1 97.25 130 ARG B O 1
ATOM 2111 N N . GLN B 1 131 ? 11.242 16.156 -3.219 1 97.12 131 GLN B N 1
ATOM 2112 C CA . GLN B 1 131 ? 11.672 15.484 -2 1 97.12 131 GLN B CA 1
ATOM 2113 C C . GLN B 1 131 ? 12.484 14.234 -2.324 1 97.12 131 GLN B C 1
ATOM 2115 O O . GLN B 1 131 ? 12.828 13.461 -1.428 1 97.12 131 GLN B O 1
ATOM 2120 N N . GLY B 1 132 ? 12.742 13.945 -3.578 1 97.38 132 GLY B N 1
ATOM 2121 C CA . GLY B 1 132 ? 13.609 12.844 -3.961 1 97.38 132 GLY B CA 1
ATOM 2122 C C . GLY B 1 132 ? 12.852 11.602 -4.387 1 97.38 132 GLY B C 1
ATOM 2123 O O . GLY B 1 132 ? 13.445 10.539 -4.59 1 97.38 132 GLY B O 1
ATOM 2124 N N . TYR B 1 133 ? 11.539 11.742 -4.559 1 98.31 133 TYR B N 1
ATOM 2125 C CA . TYR B 1 133 ? 10.742 10.609 -5.027 1 98.31 133 TYR B CA 1
ATOM 2126 C C . TYR B 1 133 ? 10.641 10.609 -6.547 1 98.31 133 TYR B C 1
ATOM 2128 O O . TYR B 1 133 ? 10.695 11.664 -7.18 1 98.31 133 TYR B O 1
ATOM 2136 N N . ALA B 1 134 ? 10.492 9.445 -7.043 1 98.25 134 ALA B N 1
ATOM 2137 C CA . ALA B 1 134 ? 10.234 9.273 -8.469 1 98.25 134 ALA B CA 1
ATOM 2138 C C . ALA B 1 134 ? 9.008 8.398 -8.703 1 98.25 134 ALA B C 1
ATOM 2140 O O . ALA B 1 134 ? 8.664 7.559 -7.871 1 98.25 134 ALA B O 1
ATOM 2141 N N . VAL B 1 135 ? 8.383 8.609 -9.82 1 98 135 VAL B N 1
ATOM 2142 C CA . VAL B 1 135 ? 7.305 7.699 -10.203 1 98 135 VAL B CA 1
ATOM 2143 C C . VAL B 1 135 ? 7.883 6.332 -10.555 1 98 135 VAL B C 1
ATOM 2145 O O . VAL B 1 135 ? 8.68 6.207 -11.484 1 98 135 VAL B O 1
ATOM 2148 N N . THR B 1 136 ? 7.492 5.328 -9.797 1 97.62 136 THR B N 1
ATOM 2149 C CA . THR B 1 136 ? 8.055 3.998 -9.992 1 97.62 136 THR B CA 1
ATOM 2150 C C . THR B 1 136 ? 6.969 3.016 -10.438 1 97.62 136 THR B C 1
ATOM 2152 O O . THR B 1 136 ? 7.266 1.867 -10.766 1 97.62 136 THR B O 1
ATOM 2155 N N . GLY B 1 137 ? 5.711 3.449 -10.438 1 97.81 137 GLY B N 1
ATOM 2156 C CA . GLY B 1 137 ? 4.637 2.551 -10.828 1 97.81 137 GLY B CA 1
ATOM 2157 C C . GLY B 1 137 ? 3.283 3.23 -10.891 1 97.81 137 GLY B C 1
ATOM 2158 O O . GLY B 1 137 ? 3.172 4.43 -10.633 1 97.81 137 GLY B O 1
ATOM 2159 N N . TYR B 1 138 ? 2.287 2.41 -11.266 1 98.25 138 TYR B N 1
ATOM 2160 C CA . TYR B 1 138 ? 0.889 2.822 -11.289 1 98.25 138 TYR B CA 1
ATOM 2161 C C . TYR B 1 138 ? 0.105 2.16 -10.164 1 98.25 138 TYR B C 1
ATOM 2163 O O . TYR B 1 138 ? 0.393 1.022 -9.789 1 98.25 138 TYR B O 1
ATOM 2171 N N . ARG B 1 139 ? -0.805 2.91 -9.68 1 98.38 139 ARG B N 1
ATOM 2172 C CA . ARG B 1 139 ? -1.836 2.322 -8.828 1 98.38 139 ARG B CA 1
ATOM 2173 C C . ARG B 1 139 ? -3.068 1.949 -9.648 1 98.38 139 ARG B C 1
ATOM 2175 O O . ARG B 1 139 ? -3.625 2.787 -10.359 1 98.38 139 ARG B O 1
ATOM 2182 N N . PHE B 1 140 ? -3.473 0.692 -9.57 1 98.62 140 PHE B N 1
ATOM 2183 C CA . PHE B 1 140 ? -4.711 0.2 -10.172 1 98.62 140 PHE B CA 1
ATOM 2184 C C . PHE B 1 140 ? -5.777 -0.015 -9.102 1 98.62 140 PHE B C 1
ATOM 2186 O O . PHE B 1 140 ? -5.484 -0.538 -8.023 1 98.62 140 PHE B O 1
ATOM 2193 N N . GLY B 1 141 ? -6.949 0.458 -9.352 1 98.25 141 GLY B N 1
ATOM 2194 C CA . GLY B 1 141 ? -8.047 0.285 -8.414 1 98.25 141 GLY B CA 1
ATOM 2195 C C . GLY B 1 141 ? -9.328 -0.184 -9.078 1 98.25 141 GLY B C 1
ATOM 2196 O O . GLY B 1 141 ? -9.555 0.086 -10.266 1 98.25 141 GLY B O 1
ATOM 2197 N N . LYS B 1 142 ? -10.125 -0.924 -8.383 1 97.94 142 LYS B N 1
ATOM 2198 C CA . LYS B 1 142 ? -11.438 -1.431 -8.773 1 97.94 142 LYS B CA 1
ATOM 2199 C C . LYS B 1 142 ? -12.438 -1.302 -7.633 1 97.94 142 LYS B C 1
ATOM 2201 O O . LYS B 1 142 ? -12.195 -1.8 -6.531 1 97.94 142 LYS B O 1
ATOM 2206 N N . SER B 1 143 ? -13.516 -0.572 -7.832 1 94.81 143 SER B N 1
ATOM 2207 C CA . SER B 1 143 ? -14.57 -0.458 -6.828 1 94.81 143 SER B CA 1
ATOM 2208 C C . SER B 1 143 ? -15.391 -1.742 -6.738 1 94.81 143 SER B C 1
ATOM 2210 O O . SER B 1 143 ? -15.695 -2.361 -7.758 1 94.81 143 SER B O 1
ATOM 2212 N N . LEU B 1 144 ? -15.695 -2.264 -5.516 1 89.75 144 LEU B N 1
ATOM 2213 C CA . LEU B 1 144 ? -16.453 -3.494 -5.301 1 89.75 144 LEU B CA 1
ATOM 2214 C C . LEU B 1 144 ? -17.922 -3.189 -5.035 1 89.75 144 LEU B C 1
ATOM 2216 O O . LEU B 1 144 ? -18.766 -4.078 -5.133 1 89.75 144 LEU B O 1
ATOM 2220 N N . THR B 1 145 ? -18.656 -2.047 -5.371 1 68 145 THR B N 1
ATOM 2221 C CA . THR B 1 145 ? -20.078 -1.801 -5.133 1 68 145 THR B CA 1
ATOM 2222 C C . THR B 1 145 ? -20.938 -2.613 -6.098 1 68 145 THR B C 1
ATOM 2224 O O . THR B 1 145 ? -20.484 -2.969 -7.188 1 68 145 THR B O 1
#

pLDDT: mean 95.18, std 4.06, range [68.0, 98.62]